Protein AF-A0A7J4YT01-F1 (afdb_monomer_lite)

Secondary structure (DSSP, 8-state):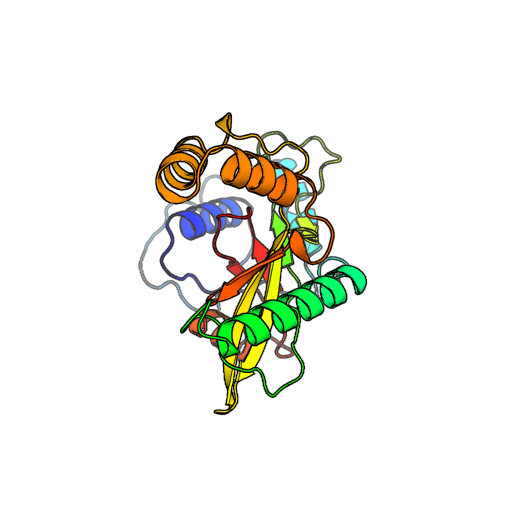
------EE---S-HHHHHHHHHHHTTT-----SS---S---TTSS-----HHHHHHHHHHTT-STT-GGGSPPPHHHHHHHHHHHHHHHHHHHTTTTTTS-PPB-SPPEEEPEEEEPTTTTS--TT--SEEE-SSEEEEEEEBTTS-EEEEEEEE---TT--GGGSHHHHHHHHHHH-HHHHHHHHHHHHH--GGGGEEEEE-SS-HHHHHHHHHHSTTS--EEEESSTTSPPEEEE-

Foldseek 3Di:
DDDDAKDFDDPDDPVVVVVVVVVVLLVRPHPPPPDPPDDPDPPPPDPDDDPVSVVVVVLVVLPDPPRPLFDDDDPLLVVLQVVLLVVVVVCCVVVNDPDWDAAFPDDKAWFREWAAEPPPVPDDPPDRRIDGDPFKTKIWGAHPVRDIWIKIKGFDQCLVPDCVVPVPVLVVCCVPPNNVRSVVVSVVSNPDDRSRRIDMGTPLDDPVRLVVQLVPAPHSGWHWYDHDPPDRTTIMHD

Radius of gyration: 21.35 Å; chains: 1; bounding box: 53×50×53 Å

Structure (mmCIF, N/CA/C/O backbone):
data_AF-A0A7J4YT01-F1
#
_entry.id   AF-A0A7J4YT01-F1
#
loop_
_atom_site.group_PDB
_atom_site.id
_atom_site.type_symbol
_atom_site.label_atom_id
_atom_site.label_alt_id
_atom_site.label_comp_id
_atom_site.label_asym_id
_atom_site.label_entity_id
_atom_site.label_seq_id
_atom_site.pdbx_PDB_ins_code
_atom_site.Cartn_x
_atom_site.Cartn_y
_atom_site.Cartn_z
_atom_site.occupancy
_atom_site.B_iso_or_equiv
_atom_site.auth_seq_id
_atom_site.auth_comp_id
_atom_site.auth_asym_id
_atom_site.auth_atom_id
_atom_site.pdbx_PDB_model_num
ATOM 1 N N . MET A 1 1 ? -28.566 8.975 22.609 1.00 27.50 1 MET A N 1
ATOM 2 C CA . MET A 1 1 ? -27.625 8.662 21.511 1.00 27.50 1 MET A CA 1
ATOM 3 C C . MET A 1 1 ? -26.215 8.845 22.046 1.00 27.50 1 MET A C 1
ATOM 5 O O . MET A 1 1 ? -25.947 9.906 22.591 1.00 27.50 1 MET A O 1
ATOM 9 N N . LYS A 1 2 ? -25.350 7.824 21.985 1.00 26.94 2 LYS A N 1
ATOM 10 C CA . LYS A 1 2 ? -23.934 7.988 22.351 1.00 26.94 2 LYS A CA 1
ATOM 11 C C . LYS A 1 2 ? -23.269 8.854 21.274 1.00 26.94 2 LYS A C 1
ATOM 13 O O . LYS A 1 2 ? -23.328 8.506 20.099 1.00 26.94 2 LYS A O 1
ATOM 18 N N . HIS A 1 3 ? -22.712 9.996 21.665 1.00 29.69 3 HIS A N 1
ATOM 19 C CA . HIS A 1 3 ? -21.924 10.846 20.776 1.00 29.69 3 HIS A CA 1
ATOM 20 C C . HIS A 1 3 ? -20.560 10.182 20.556 1.00 29.69 3 HIS A C 1
ATOM 22 O O . HIS A 1 3 ? -19.709 10.222 21.440 1.00 29.69 3 HIS A O 1
ATOM 28 N N . PHE A 1 4 ? -20.358 9.545 19.403 1.00 34.97 4 PHE A N 1
ATOM 29 C CA . PHE A 1 4 ? -19.041 9.052 19.001 1.00 34.97 4 PHE A CA 1
ATOM 30 C C . PHE A 1 4 ? -18.229 10.230 18.471 1.00 34.97 4 PHE A C 1
ATOM 32 O O . PHE A 1 4 ? -18.657 10.912 17.542 1.00 34.97 4 PHE A O 1
ATOM 39 N N . SER A 1 5 ? -17.092 10.504 19.102 1.00 44.34 5 SER A N 1
ATOM 40 C CA . SER A 1 5 ? -16.219 11.613 18.727 1.00 44.34 5 SER A CA 1
ATOM 41 C C . SER A 1 5 ? -14.935 11.054 18.143 1.00 44.34 5 SER A C 1
ATOM 43 O O . SER A 1 5 ? -14.228 10.325 18.827 1.00 44.34 5 SER A O 1
ATOM 45 N N . LEU A 1 6 ? -14.643 11.388 16.887 1.00 44.66 6 LEU A N 1
ATOM 46 C CA . LEU A 1 6 ? -13.414 10.979 16.214 1.00 44.66 6 LEU A CA 1
ATOM 47 C C . LEU A 1 6 ? -12.195 11.594 16.921 1.00 44.66 6 LEU A C 1
ATOM 49 O O . LEU A 1 6 ? -12.124 12.817 17.074 1.00 44.66 6 LEU A O 1
ATOM 53 N N . LYS A 1 7 ? -11.226 10.765 17.320 1.00 48.31 7 LYS A N 1
ATOM 54 C CA . LYS A 1 7 ? -9.987 11.202 17.984 1.00 48.31 7 LYS A CA 1
ATOM 55 C C . LYS A 1 7 ? -8.775 10.976 17.072 1.00 48.31 7 LYS A C 1
ATOM 57 O O . LYS A 1 7 ? -8.728 10.030 16.286 1.00 48.31 7 LYS A O 1
ATOM 62 N N . PHE A 1 8 ? -7.775 11.854 17.174 1.00 45.31 8 PHE A N 1
ATOM 63 C CA . PHE A 1 8 ? -6.504 11.752 16.445 1.00 45.31 8 PHE A CA 1
ATOM 64 C C . PHE A 1 8 ? -5.352 12.346 17.267 1.00 45.31 8 PHE A C 1
ATOM 66 O O . PHE A 1 8 ? -5.545 13.274 18.053 1.00 45.31 8 PHE A O 1
ATOM 73 N N . LYS A 1 9 ? -4.132 11.827 17.075 1.00 41.78 9 LYS A N 1
ATOM 74 C CA . LYS A 1 9 ? -2.910 12.349 17.707 1.00 41.78 9 LYS A CA 1
ATOM 75 C C . LYS A 1 9 ? -2.196 13.303 16.749 1.00 41.78 9 LYS A C 1
ATOM 77 O O . LYS A 1 9 ? -1.859 12.937 15.628 1.00 41.78 9 LYS A O 1
ATOM 82 N N . LEU A 1 10 ? -1.949 14.533 17.195 1.00 43.88 10 LEU A N 1
ATOM 83 C CA . LEU A 1 10 ? -1.190 15.532 16.442 1.00 43.88 10 LEU A CA 1
ATOM 84 C C . LEU A 1 10 ? 0.316 15.267 16.590 1.00 43.88 10 LEU A C 1
ATOM 86 O O . LEU A 1 10 ? 0.925 15.730 17.551 1.00 43.88 10 LEU A O 1
ATOM 90 N N . SER A 1 11 ? 0.941 14.566 15.640 1.00 39.53 11 SER A N 1
ATOM 91 C CA . SER A 1 11 ? 2.406 14.557 15.529 1.00 39.53 11 SER A CA 1
ATOM 92 C C . SER A 1 11 ? 2.879 15.474 14.386 1.00 39.53 11 SER A C 1
ATOM 94 O O . SER A 1 11 ? 2.683 15.226 13.198 1.00 39.53 11 SER A O 1
ATOM 96 N N . GLY A 1 12 ? 3.446 16.622 14.771 1.00 33.62 12 GLY A N 1
ATOM 97 C CA . GLY A 1 12 ? 4.546 17.321 14.086 1.00 33.62 12 GLY A CA 1
ATOM 98 C C . GLY A 1 12 ? 4.444 17.792 12.625 1.00 33.62 12 GLY A C 1
ATOM 99 O O . GLY A 1 12 ? 5.432 18.324 12.133 1.00 33.62 12 GLY A O 1
ATOM 100 N N . GLY A 1 13 ? 3.329 17.644 11.905 1.00 36.53 13 GLY A N 1
ATOM 101 C CA . GLY A 1 13 ? 3.231 18.039 10.490 1.00 36.53 13 GLY A CA 1
ATOM 102 C C . GLY A 1 13 ? 2.482 19.356 10.251 1.00 36.53 13 GLY A C 1
ATOM 103 O O . GLY A 1 13 ? 1.350 19.511 10.711 1.00 36.53 13 GLY A O 1
ATOM 104 N N . LEU A 1 14 ? 3.048 20.272 9.448 1.00 37.41 14 LEU A N 1
ATOM 105 C CA . LEU A 1 14 ? 2.362 21.489 8.957 1.00 37.41 14 LEU A CA 1
ATOM 106 C C . LEU A 1 14 ? 1.020 21.149 8.268 1.00 37.41 14 LEU A C 1
ATOM 108 O O . LEU A 1 14 ? 0.040 21.879 8.386 1.00 37.41 14 LEU A O 1
ATOM 112 N N . PHE A 1 15 ? 0.969 19.986 7.610 1.00 40.19 15 PHE A N 1
ATOM 113 C CA . PHE A 1 15 ? -0.210 19.439 6.940 1.00 40.19 15 PHE A CA 1
ATOM 114 C C . PHE A 1 15 ? -1.336 19.038 7.909 1.00 40.19 15 PHE A C 1
ATOM 116 O O . PHE A 1 15 ? -2.496 19.314 7.624 1.00 40.19 15 PHE A O 1
ATOM 123 N N . LEU A 1 16 ? -1.017 18.457 9.076 1.00 42.25 16 LEU A N 1
ATOM 124 C CA . LEU A 1 16 ? -2.024 18.127 10.093 1.00 42.25 16 LEU A CA 1
ATOM 125 C C . LEU A 1 16 ? -2.577 19.386 10.757 1.00 42.25 16 LEU A C 1
ATOM 127 O O . LEU A 1 16 ? -3.771 19.445 11.005 1.00 42.25 16 LEU A O 1
ATOM 131 N N . LYS A 1 17 ? -1.753 20.417 10.990 1.00 40.69 17 LYS A N 1
ATOM 132 C CA . LYS A 1 17 ? -2.257 21.718 11.457 1.00 40.69 17 LYS A CA 1
ATOM 133 C C . LYS A 1 17 ? -3.222 22.337 10.448 1.00 40.69 17 LYS A C 1
ATOM 135 O O . LYS A 1 17 ? -4.226 22.891 10.867 1.00 40.69 17 LYS A O 1
ATOM 140 N N . TYR A 1 18 ? -2.961 22.203 9.147 1.00 42.84 18 TYR A N 1
ATOM 141 C CA . TYR A 1 18 ? -3.859 22.696 8.101 1.00 42.84 18 TYR A CA 1
ATOM 142 C C . TYR A 1 18 ? -5.150 21.873 8.016 1.00 42.84 18 TYR A C 1
ATOM 144 O O . TYR A 1 18 ? -6.222 22.452 8.063 1.00 42.84 18 TYR A O 1
ATOM 152 N N . LEU A 1 19 ? -5.070 20.537 8.009 1.00 45.75 19 LEU A N 1
ATOM 153 C CA . LEU A 1 19 ? -6.246 19.658 7.974 1.00 45.75 19 LEU A CA 1
ATOM 154 C C . LEU A 1 19 ? -7.109 19.805 9.239 1.00 45.75 19 LEU A C 1
ATOM 156 O O . LEU A 1 19 ? -8.326 19.866 9.149 1.00 45.75 19 LEU A O 1
ATOM 160 N N . VAL A 1 20 ? -6.486 19.917 10.415 1.00 47.25 20 VAL A N 1
ATOM 161 C CA . VAL A 1 20 ? -7.169 20.110 11.703 1.00 47.25 20 VAL A CA 1
ATOM 162 C C . VAL A 1 20 ? -7.690 21.533 11.854 1.00 47.25 20 VAL A C 1
ATOM 164 O O . VAL A 1 20 ? -8.773 21.704 12.389 1.00 47.25 20 VAL A O 1
ATOM 167 N N . SER A 1 21 ? -6.995 22.552 11.341 1.00 43.03 21 SER A N 1
ATOM 168 C CA . SER A 1 21 ? -7.532 23.916 11.268 1.00 43.03 21 SER A CA 1
ATOM 169 C C . SER A 1 21 ? -8.692 24.008 10.269 1.00 43.03 21 SER A C 1
ATOM 171 O O . SER A 1 21 ? -9.675 24.682 10.554 1.00 43.03 21 SER A O 1
ATOM 173 N N . GLU A 1 22 ? -8.634 23.302 9.138 1.00 44.62 22 GLU A N 1
ATOM 174 C CA . GLU A 1 22 ? -9.733 23.213 8.167 1.00 44.62 22 GLU A CA 1
ATOM 175 C C . GLU A 1 22 ? -10.909 22.377 8.691 1.00 44.62 22 GLU A C 1
ATOM 177 O O . GLU A 1 22 ? -12.055 22.711 8.407 1.00 44.62 22 GLU A O 1
ATOM 182 N N . MET A 1 23 ? -10.664 21.350 9.513 1.00 42.72 23 MET A N 1
ATOM 183 C CA . MET A 1 23 ? -11.704 20.589 10.217 1.00 42.72 23 MET A CA 1
ATOM 184 C C . MET A 1 23 ? -12.264 21.326 11.448 1.00 42.72 23 MET A C 1
ATOM 186 O O . MET A 1 23 ? -13.449 21.196 11.741 1.00 42.72 23 MET A O 1
ATOM 190 N N . ALA A 1 24 ? -11.470 22.158 12.129 1.00 40.28 24 ALA A N 1
ATOM 191 C CA . ALA A 1 24 ? -11.915 23.005 13.239 1.00 40.28 24 ALA A CA 1
ATOM 192 C C . ALA A 1 24 ? -12.814 24.161 12.763 1.00 40.28 24 ALA A C 1
ATOM 194 O O . ALA A 1 24 ? -13.808 24.468 13.417 1.00 40.28 24 ALA A O 1
ATOM 195 N N . VAL A 1 25 ? -12.539 24.737 11.583 1.00 37.84 25 VAL A N 1
ATOM 196 C CA . VAL A 1 25 ? -13.418 25.719 10.906 1.00 37.84 25 VAL A CA 1
ATOM 197 C C . VAL A 1 25 ? -14.797 25.124 10.562 1.00 37.84 25 VAL A C 1
ATOM 199 O O . VAL A 1 25 ? -15.763 25.858 10.370 1.00 37.84 25 VAL A O 1
ATOM 202 N N . LEU A 1 26 ? -14.930 23.794 10.532 1.00 36.56 26 LEU A N 1
ATOM 203 C CA . LEU A 1 26 ? -16.185 23.098 10.235 1.00 36.56 26 LEU A CA 1
ATOM 204 C C . LEU A 1 26 ? -17.054 22.807 11.471 1.00 36.56 26 LEU A C 1
ATOM 206 O O . LEU A 1 26 ? -18.118 22.214 11.325 1.00 36.56 26 LEU A O 1
ATOM 210 N N . GLY A 1 27 ? -16.677 23.252 12.676 1.00 30.91 27 GLY A N 1
ATOM 211 C CA . GLY A 1 27 ? -17.501 23.046 13.876 1.00 30.91 27 GLY A CA 1
ATOM 212 C C . GLY A 1 27 ? -17.547 21.587 14.341 1.00 30.91 27 GLY A C 1
ATOM 213 O O . GLY A 1 27 ? -18.516 21.162 14.971 1.00 30.91 27 GLY A O 1
ATOM 214 N N . VAL A 1 28 ? -16.499 20.817 14.034 1.00 36.22 28 VAL A N 1
ATOM 215 C CA . VAL A 1 28 ? -16.253 19.515 14.653 1.00 36.22 28 VAL A CA 1
ATOM 216 C C . VAL A 1 28 ? -15.970 19.775 16.130 1.00 36.22 28 VAL A C 1
ATOM 218 O O . VAL A 1 28 ? -14.887 20.226 16.498 1.00 36.22 28 VAL A O 1
ATOM 221 N N . VAL A 1 29 ? -16.959 19.525 16.987 1.00 28.14 29 VAL A N 1
ATOM 222 C CA . VAL A 1 29 ? -16.725 19.381 18.424 1.00 28.14 29 VAL A CA 1
ATOM 223 C C . VAL A 1 29 ? -15.781 18.195 18.579 1.00 28.14 29 VAL A C 1
ATOM 225 O O . VAL A 1 29 ? -16.190 17.043 18.488 1.00 28.14 29 VAL A O 1
ATOM 228 N N . ILE A 1 30 ? -14.498 18.488 18.762 1.00 34.12 30 ILE A N 1
ATOM 229 C CA . ILE A 1 30 ? -13.534 17.552 19.320 1.00 34.12 30 ILE A CA 1
ATOM 230 C C . ILE A 1 30 ? -13.728 17.685 20.833 1.00 34.12 30 ILE A C 1
ATOM 232 O O . ILE A 1 30 ? -13.310 18.707 21.386 1.00 34.12 30 ILE A O 1
ATOM 236 N N . PRO A 1 31 ? -14.344 16.731 21.556 1.00 26.86 31 PRO A N 1
ATOM 237 C CA . PRO A 1 31 ? -14.115 16.658 22.982 1.00 26.86 31 PRO A CA 1
ATOM 238 C C . PRO A 1 31 ? -12.668 16.197 23.157 1.00 26.86 31 PRO A C 1
ATOM 240 O O . PRO A 1 31 ? -12.352 15.013 23.258 1.00 26.86 31 PRO A O 1
ATOM 243 N N . LEU A 1 32 ? -11.771 17.182 23.147 1.00 30.95 32 LEU A N 1
ATOM 244 C CA . LEU A 1 32 ? -10.460 17.095 23.754 1.00 30.95 32 LEU A CA 1
ATOM 245 C C . LEU A 1 32 ? -10.693 16.935 25.256 1.00 30.95 32 LEU A C 1
ATOM 247 O O . LEU A 1 32 ? -10.617 17.904 26.008 1.00 30.95 32 LEU A O 1
ATOM 251 N N . ASN A 1 33 ? -10.921 15.713 25.729 1.00 29.80 33 ASN A N 1
ATOM 252 C CA . ASN A 1 33 ? -10.488 15.400 27.088 1.00 29.80 33 ASN A CA 1
ATOM 253 C C . ASN A 1 33 ? -8.963 15.262 27.035 1.00 29.80 33 ASN A C 1
ATOM 255 O O . ASN A 1 33 ? -8.405 14.178 26.932 1.00 29.80 33 ASN A O 1
ATOM 259 N N . GLY A 1 34 ? -8.321 16.426 26.961 1.00 25.50 34 GLY A N 1
ATOM 260 C CA . GLY A 1 34 ? -6.920 16.617 26.619 1.00 25.50 34 GLY A CA 1
ATOM 261 C C . GLY A 1 34 ? -6.673 18.087 26.305 1.00 25.50 34 GLY A C 1
ATOM 262 O O . GLY A 1 34 ? -6.319 18.444 25.189 1.00 25.50 34 GLY A O 1
ATOM 263 N N . VAL A 1 35 ? -6.987 18.930 27.286 1.00 23.42 35 VAL A N 1
ATOM 264 C CA . VAL A 1 35 ? -6.674 20.356 27.412 1.00 23.42 35 VAL A CA 1
ATOM 265 C C . VAL A 1 35 ? -5.508 20.803 26.510 1.00 23.42 35 VAL A C 1
ATOM 267 O O . VAL A 1 35 ? -4.347 20.518 26.792 1.00 23.42 35 VAL A O 1
ATOM 270 N N . ALA A 1 36 ? -5.800 21.577 25.461 1.00 26.50 36 ALA A N 1
ATOM 271 C CA . ALA A 1 36 ? -4.806 22.453 24.846 1.00 26.50 36 ALA A CA 1
ATOM 272 C C . ALA A 1 36 ? -4.620 23.669 25.767 1.00 26.50 36 ALA A C 1
ATOM 274 O O . ALA A 1 36 ? -5.191 24.737 25.548 1.00 26.50 36 ALA A O 1
ATOM 275 N N . GLN A 1 37 ? -3.871 23.496 26.858 1.00 25.00 37 GLN A N 1
ATOM 276 C CA . GLN A 1 37 ? -3.418 24.624 27.666 1.00 25.00 37 GLN A CA 1
ATOM 277 C C . GLN A 1 37 ? -2.306 25.321 26.884 1.00 25.00 37 GLN A C 1
ATOM 279 O O . GLN A 1 37 ? -1.213 24.783 26.732 1.00 25.00 37 GLN A O 1
ATOM 284 N N . GLY A 1 38 ? -2.610 26.516 26.377 1.00 25.58 38 GLY A N 1
ATOM 285 C CA . GLY A 1 38 ? -1.601 27.453 25.887 1.00 25.58 38 GLY A CA 1
ATOM 286 C C . GLY A 1 38 ? -1.754 27.909 24.438 1.00 25.58 38 GLY A C 1
ATOM 287 O O . GLY A 1 38 ? -0.816 27.760 23.669 1.00 25.58 38 GLY A O 1
ATOM 288 N N . ALA A 1 39 ? -2.894 28.499 24.063 1.00 23.80 39 ALA A N 1
ATOM 289 C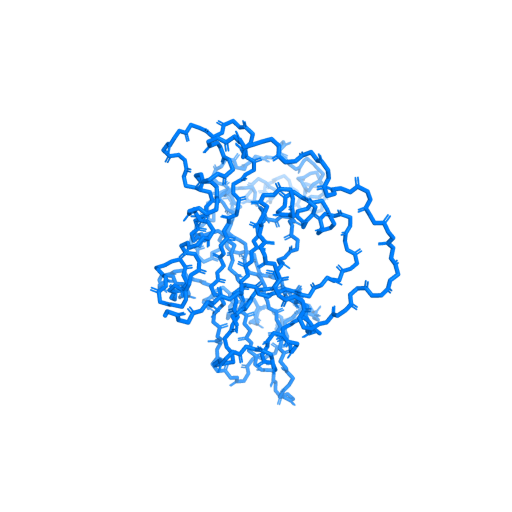 CA . ALA A 1 39 ? -2.938 29.626 23.116 1.00 23.80 39 ALA A CA 1
ATOM 290 C C . ALA A 1 39 ? -4.368 30.198 23.024 1.00 23.80 39 ALA A C 1
ATOM 292 O O . ALA A 1 39 ? -5.295 29.453 22.702 1.00 23.80 39 ALA A O 1
ATOM 293 N N . PRO A 1 40 ? -4.589 31.508 23.244 1.00 24.36 40 PRO A N 1
ATOM 294 C CA . PRO A 1 40 ? -5.883 32.129 22.993 1.00 24.36 40 PRO A CA 1
ATOM 295 C C . PRO A 1 40 ? -6.071 32.295 21.477 1.00 24.36 40 PRO A C 1
ATOM 297 O O . PRO A 1 40 ? -5.584 33.253 20.878 1.00 24.36 40 PRO A O 1
ATOM 300 N N . CYS A 1 41 ? -6.749 31.350 20.825 1.00 30.91 41 CYS A N 1
ATOM 301 C CA . CYS A 1 41 ? -7.070 31.474 19.405 1.00 30.91 41 CYS A CA 1
ATOM 302 C C . CYS A 1 41 ? -8.370 32.276 19.232 1.00 30.91 41 CYS A C 1
ATOM 304 O O . CYS A 1 41 ? -9.458 31.789 19.528 1.00 30.91 41 CYS A O 1
ATOM 306 N N . LYS A 1 42 ? -8.246 33.510 18.724 1.00 26.31 42 LYS A N 1
ATOM 307 C CA . LYS A 1 42 ? -9.325 34.430 18.305 1.00 26.31 42 LYS A CA 1
ATOM 308 C C . LYS A 1 42 ? -10.152 33.916 17.101 1.00 26.31 42 LYS A C 1
ATOM 310 O O . LYS A 1 42 ? -10.514 34.692 16.228 1.00 26.31 42 LYS A O 1
ATOM 315 N N . LEU A 1 43 ? -10.431 32.615 17.014 1.00 31.08 43 LEU A N 1
ATOM 316 C CA . LEU A 1 43 ? -11.177 31.992 15.908 1.00 31.08 43 LEU A CA 1
ATOM 317 C C . LEU A 1 43 ? -12.655 31.725 16.236 1.00 31.08 43 LEU A C 1
ATOM 319 O O . LEU A 1 43 ? -13.390 31.235 15.387 1.00 31.08 43 LEU A O 1
ATOM 323 N N . ALA A 1 44 ? -13.106 32.061 17.447 1.00 27.47 44 ALA A N 1
ATOM 324 C CA . ALA A 1 44 ? -14.465 31.772 17.904 1.00 27.47 44 ALA A CA 1
ATOM 325 C C . ALA A 1 44 ? -15.539 32.768 17.421 1.00 27.47 44 ALA A C 1
ATOM 327 O O . ALA A 1 44 ? -16.709 32.569 17.734 1.00 27.47 44 ALA A O 1
ATOM 328 N N . THR A 1 45 ? -15.185 33.830 16.686 1.00 27.89 45 THR A N 1
ATOM 329 C CA . THR A 1 45 ? -16.117 34.959 16.487 1.00 27.89 45 THR A CA 1
ATOM 330 C C . THR A 1 45 ? -16.727 35.087 15.090 1.00 27.89 45 THR A C 1
ATOM 332 O O . THR A 1 45 ? -17.623 35.902 14.918 1.00 27.89 45 THR A O 1
ATOM 335 N N . GLU A 1 46 ? -16.356 34.275 14.099 1.00 28.56 46 GLU A N 1
ATOM 336 C CA . GLU A 1 46 ? -16.971 34.370 12.761 1.00 28.56 46 GLU A CA 1
ATOM 337 C C . GLU A 1 46 ? -17.267 32.994 12.159 1.00 28.56 46 GLU A C 1
ATOM 339 O O . GLU A 1 46 ? -16.711 32.590 11.142 1.00 28.56 46 GLU A O 1
ATOM 344 N N . VAL A 1 47 ? -18.192 32.256 12.776 1.00 33.88 47 VAL A N 1
ATOM 345 C CA . VAL A 1 47 ? -18.877 31.146 12.097 1.00 33.88 47 VAL A CA 1
ATOM 346 C C . VAL A 1 47 ? -20.272 31.627 11.712 1.00 33.88 47 VAL A C 1
ATOM 348 O O . VAL A 1 47 ? -21.276 31.302 12.342 1.00 33.88 47 VAL A O 1
ATOM 351 N N . GLY A 1 48 ? -20.327 32.459 10.669 1.00 27.00 48 GLY A N 1
ATOM 352 C CA . GLY A 1 48 ? -21.569 32.746 9.960 1.00 27.00 48 GLY A CA 1
ATOM 353 C C . GLY A 1 48 ? -22.108 31.449 9.354 1.00 27.00 48 GLY A C 1
ATOM 354 O O . GLY A 1 48 ? -21.431 30.793 8.560 1.00 27.00 48 GLY A O 1
ATOM 355 N N . ALA A 1 49 ? -23.310 31.058 9.772 1.00 36.75 49 ALA A N 1
ATOM 356 C CA . ALA A 1 49 ? -23.998 29.842 9.363 1.00 36.75 49 ALA A CA 1
ATOM 357 C C . ALA A 1 49 ? -24.096 29.730 7.829 1.00 36.75 49 ALA A C 1
ATOM 359 O O . ALA A 1 49 ? -24.915 30.384 7.189 1.00 36.75 49 ALA A O 1
ATOM 360 N N . SER A 1 50 ? -23.262 28.877 7.233 1.00 34.28 50 SER A N 1
ATOM 361 C CA . SER A 1 50 ? -23.336 28.515 5.817 1.00 34.28 50 SER A CA 1
ATOM 362 C C . SER A 1 50 ? -23.800 27.069 5.687 1.00 34.28 50 SER A C 1
ATOM 364 O O . SER A 1 50 ? -23.214 26.164 6.277 1.00 34.28 50 SER A O 1
ATOM 366 N N . THR A 1 51 ? -24.802 26.826 4.842 1.00 32.19 51 THR A N 1
ATOM 367 C CA . THR A 1 51 ? -25.354 25.510 4.467 1.00 32.19 51 THR A CA 1
ATOM 368 C C . THR A 1 51 ? -24.277 24.502 4.028 1.00 32.19 51 THR A C 1
ATOM 370 O O . THR A 1 51 ? -24.459 23.288 4.143 1.00 32.19 51 THR A O 1
ATOM 373 N N . LYS A 1 52 ? -23.115 24.994 3.569 1.00 38.12 52 LYS A N 1
ATOM 374 C CA . LYS A 1 52 ? -21.929 24.186 3.249 1.00 38.12 52 LYS A CA 1
ATOM 375 C C . LYS A 1 52 ? -21.287 23.547 4.488 1.00 38.12 52 LYS A C 1
ATOM 377 O O . LYS A 1 52 ? -20.794 22.430 4.378 1.00 38.12 52 LYS A O 1
ATOM 382 N N . VAL A 1 53 ? -21.293 24.206 5.649 1.00 39.88 53 VAL A N 1
ATOM 383 C CA . VAL A 1 53 ? -20.742 23.671 6.912 1.00 39.88 53 VAL A CA 1
ATOM 384 C C . VAL A 1 53 ? -21.623 22.531 7.434 1.00 39.88 53 VAL A C 1
ATOM 386 O O . VAL A 1 53 ? -21.118 21.463 7.773 1.00 39.88 53 VAL A O 1
ATOM 389 N N . THR A 1 54 ? -22.948 22.691 7.383 1.00 36.56 54 THR A N 1
ATOM 390 C CA . THR A 1 54 ? -23.909 21.664 7.819 1.00 36.56 54 THR A CA 1
ATOM 391 C C . THR A 1 54 ? -23.825 20.385 6.976 1.00 36.56 54 THR A C 1
ATOM 393 O O . THR A 1 54 ? -23.764 19.288 7.530 1.00 36.56 54 THR A O 1
ATOM 396 N N . LYS A 1 55 ? -23.740 20.500 5.639 1.00 44.78 55 LYS A N 1
ATOM 397 C CA . LYS A 1 55 ? -23.546 19.345 4.735 1.00 44.78 55 LYS A CA 1
ATOM 398 C C . LYS A 1 55 ? -22.200 18.632 4.968 1.00 44.78 55 LYS A C 1
ATOM 400 O O . LYS A 1 55 ? -22.131 17.409 4.882 1.00 44.78 55 LYS A O 1
ATOM 405 N N . LYS A 1 56 ? -21.137 19.371 5.305 1.00 47.50 56 LYS A N 1
ATOM 406 C CA . LYS A 1 56 ? -19.803 18.809 5.590 1.00 47.50 56 LYS A CA 1
ATOM 407 C C . LYS A 1 56 ? -19.757 18.034 6.911 1.00 47.50 56 LYS A C 1
ATOM 409 O O . LYS A 1 56 ? -19.193 16.942 6.944 1.00 47.50 56 LYS A O 1
ATOM 414 N N . ASN A 1 57 ? -20.430 18.524 7.952 1.00 44.84 57 ASN A N 1
ATOM 415 C CA . ASN A 1 57 ? -20.590 17.784 9.208 1.00 44.84 57 ASN A CA 1
ATOM 416 C C . ASN A 1 57 ? -21.387 16.485 9.022 1.00 44.84 57 ASN A C 1
ATOM 418 O O . ASN A 1 57 ? -21.047 15.469 9.621 1.00 44.84 57 ASN A O 1
ATOM 422 N N . LEU A 1 58 ? -22.382 16.469 8.127 1.00 45.28 58 LEU A N 1
ATOM 423 C CA . LEU A 1 58 ? -23.126 15.252 7.777 1.00 45.28 58 LEU A CA 1
ATOM 424 C C . LEU A 1 58 ? -22.245 14.167 7.135 1.00 45.28 58 LEU A C 1
ATOM 426 O O . LEU A 1 58 ? -22.466 12.992 7.412 1.00 45.28 58 LEU A O 1
ATOM 430 N N . LEU A 1 59 ? -21.253 14.530 6.311 1.00 50.75 59 LEU A N 1
ATOM 431 C CA . LEU A 1 59 ? -20.326 13.570 5.691 1.00 50.75 59 LEU A CA 1
ATOM 432 C C . LEU A 1 59 ? -19.316 12.997 6.695 1.00 50.75 59 LEU A C 1
ATOM 434 O O . LEU A 1 59 ? -19.030 11.806 6.649 1.00 50.75 59 LEU A O 1
ATOM 438 N N . ILE A 1 60 ? -18.815 13.812 7.628 1.00 51.59 60 ILE A N 1
ATOM 439 C CA . ILE A 1 60 ? -17.898 13.358 8.689 1.00 51.59 60 ILE A CA 1
ATOM 440 C C . ILE A 1 60 ? -18.636 12.485 9.711 1.00 51.59 60 ILE A C 1
ATOM 442 O O . ILE A 1 60 ? -18.112 11.450 10.112 1.00 51.59 60 ILE A O 1
ATOM 446 N N . ASN A 1 61 ? -19.892 12.811 10.036 1.00 51.59 61 ASN A N 1
ATOM 447 C CA . ASN A 1 61 ? -20.759 11.974 10.874 1.00 51.59 61 ASN A CA 1
ATOM 448 C C . ASN A 1 61 ? -21.048 10.586 10.264 1.00 51.59 61 ASN A C 1
ATOM 450 O O . ASN A 1 61 ? -21.614 9.732 10.942 1.00 51.59 61 ASN A O 1
ATOM 454 N N . ARG A 1 62 ? -20.668 10.329 9.000 1.00 53.50 62 ARG A N 1
ATOM 455 C CA . ARG A 1 62 ? -20.715 8.982 8.405 1.00 53.50 62 ARG A CA 1
ATOM 456 C C . ARG A 1 62 ? -19.518 8.112 8.784 1.00 53.50 62 ARG A C 1
ATOM 458 O O . ARG A 1 62 ? -19.614 6.898 8.634 1.00 53.50 62 ARG A O 1
ATOM 465 N N . LEU A 1 63 ? -18.417 8.676 9.280 1.00 61.78 63 LEU A N 1
ATOM 466 C CA . LEU A 1 63 ? -17.313 7.903 9.852 1.00 61.78 63 LEU A CA 1
ATOM 467 C C . LEU A 1 63 ? -17.680 7.540 11.292 1.00 61.78 63 LEU A C 1
ATOM 469 O O . LEU A 1 63 ? -17.327 8.236 12.234 1.00 61.78 63 LEU A O 1
ATOM 473 N N . THR A 1 64 ? -18.446 6.465 11.438 1.00 61.19 64 THR A N 1
ATOM 474 C CA . THR A 1 64 ? -18.855 5.875 12.719 1.00 61.19 64 THR A CA 1
ATOM 475 C C . THR A 1 64 ? -18.531 4.385 12.723 1.00 61.19 64 THR A C 1
ATOM 477 O O . THR A 1 64 ? -18.303 3.790 11.665 1.00 61.19 64 THR A O 1
ATOM 480 N N . LEU A 1 65 ? -18.508 3.772 13.908 1.00 53.62 65 LEU A N 1
ATOM 481 C CA . LEU A 1 65 ? -18.331 2.328 14.051 1.00 53.62 65 LEU A CA 1
ATOM 482 C C . LEU A 1 65 ? -19.386 1.579 13.207 1.00 53.62 65 LEU A C 1
ATOM 484 O O . LEU A 1 65 ? -20.578 1.868 13.304 1.00 53.62 65 LEU A O 1
ATOM 488 N N . GLY A 1 66 ? -18.952 0.643 12.356 1.00 58.25 66 GLY A N 1
ATOM 489 C CA . GLY A 1 66 ? -19.830 -0.073 11.416 1.00 58.25 66 GLY A CA 1
ATOM 490 C C . GLY A 1 66 ? -20.038 0.616 10.058 1.00 58.25 66 GLY A C 1
ATOM 491 O O . GLY A 1 66 ? -20.797 0.119 9.224 1.00 58.25 66 GLY A O 1
ATOM 492 N N . CYS A 1 67 ? -19.359 1.737 9.795 1.00 68.50 67 CYS A N 1
ATOM 493 C CA . CYS A 1 67 ? -19.341 2.351 8.471 1.00 68.50 67 CYS A CA 1
ATOM 494 C C . CYS A 1 67 ? -18.691 1.424 7.434 1.00 68.50 67 CYS A C 1
ATOM 496 O O . CYS A 1 67 ? -17.619 0.869 7.668 1.00 68.50 67 CYS A O 1
ATOM 498 N N . LYS A 1 68 ? -19.290 1.326 6.239 1.00 70.94 68 LYS A N 1
ATOM 499 C CA . LYS A 1 68 ? -18.734 0.552 5.114 1.00 70.94 68 LYS A CA 1
ATOM 500 C C . LYS A 1 68 ? -17.327 0.998 4.706 1.00 70.94 68 LYS A C 1
ATOM 502 O O . LYS A 1 68 ? -16.590 0.197 4.164 1.00 70.94 68 LYS A O 1
ATOM 507 N N . LEU A 1 69 ? -16.941 2.249 4.966 1.00 71.44 69 LEU A N 1
ATOM 508 C CA . LEU A 1 69 ? -15.588 2.748 4.680 1.00 71.44 69 LEU A CA 1
ATOM 509 C C . LEU A 1 69 ? -14.514 2.166 5.611 1.00 71.44 69 LEU A C 1
ATOM 511 O O . LEU A 1 69 ? -13.326 2.294 5.332 1.00 71.44 69 LEU A O 1
ATOM 515 N N . LEU A 1 70 ? -14.939 1.560 6.719 1.00 74.62 70 LEU A N 1
ATOM 516 C CA . LEU A 1 70 ? -14.086 0.904 7.703 1.00 74.62 70 LEU A CA 1
ATOM 517 C C . LEU A 1 70 ? -14.147 -0.621 7.583 1.00 74.62 70 LEU A C 1
ATOM 519 O O . LEU A 1 70 ? -13.667 -1.317 8.473 1.00 74.62 70 LEU A O 1
ATOM 523 N N . SER A 1 71 ? -14.764 -1.143 6.518 1.00 79.12 71 SER A N 1
ATOM 524 C CA . SER A 1 71 ? -14.746 -2.576 6.257 1.00 79.12 71 SER A CA 1
ATOM 525 C C . SER A 1 71 ? -13.335 -3.056 5.941 1.00 79.12 71 SER A C 1
ATOM 527 O O . SER A 1 71 ? -12.449 -2.272 5.586 1.00 79.12 71 SER A O 1
ATOM 529 N N . ASP A 1 72 ? -13.154 -4.370 6.010 1.00 84.12 72 ASP A N 1
ATOM 530 C CA . ASP A 1 72 ? -11.907 -5.004 5.616 1.00 84.12 72 ASP A CA 1
ATOM 531 C C . ASP A 1 72 ? -11.507 -4.621 4.186 1.00 84.12 72 ASP A C 1
ATOM 533 O O . ASP A 1 72 ? -12.343 -4.454 3.291 1.00 84.12 72 ASP A O 1
ATOM 537 N N . VAL A 1 73 ? -10.196 -4.507 3.977 1.00 88.44 73 VAL A N 1
ATOM 538 C CA . VAL A 1 73 ? -9.607 -4.312 2.649 1.00 88.44 73 VAL A CA 1
ATOM 539 C C . VAL A 1 73 ? -10.056 -5.452 1.732 1.00 88.44 73 VAL A C 1
ATOM 541 O O . VAL A 1 73 ? -10.127 -6.600 2.167 1.00 88.44 73 VAL A O 1
ATOM 544 N N . ASP A 1 74 ? -10.341 -5.157 0.462 1.00 91.31 74 ASP A N 1
ATOM 545 C CA . ASP A 1 74 ? -10.783 -6.165 -0.508 1.00 91.31 74 ASP A CA 1
ATOM 546 C C . ASP A 1 74 ? -9.862 -7.400 -0.518 1.00 91.31 74 ASP A C 1
ATOM 548 O O . ASP A 1 74 ? -8.634 -7.276 -0.550 1.00 91.31 74 ASP A O 1
ATOM 552 N N . ARG A 1 75 ? -10.449 -8.603 -0.501 1.00 92.12 75 ARG A N 1
ATOM 553 C CA . ARG A 1 75 ? -9.690 -9.857 -0.378 1.00 92.12 75 ARG A CA 1
ATOM 554 C C . ARG A 1 75 ? -8.694 -10.053 -1.524 1.00 92.12 75 ARG A C 1
ATOM 556 O O . ARG A 1 75 ? -7.580 -10.500 -1.275 1.00 92.12 75 ARG A O 1
ATOM 563 N N . ASN A 1 76 ? -9.039 -9.664 -2.752 1.00 93.06 76 ASN A N 1
ATOM 564 C CA . ASN A 1 76 ? -8.118 -9.792 -3.883 1.00 93.06 76 ASN A CA 1
ATOM 565 C C . ASN A 1 76 ? -6.922 -8.839 -3.734 1.00 93.06 76 ASN A C 1
ATOM 567 O O . ASN A 1 76 ? -5.790 -9.183 -4.088 1.00 93.06 76 ASN A O 1
ATOM 571 N N . ILE A 1 77 ? -7.152 -7.646 -3.179 1.00 93.88 77 ILE A N 1
ATOM 572 C CA . ILE A 1 77 ? -6.078 -6.709 -2.834 1.00 93.88 77 ILE A CA 1
ATOM 573 C C . ILE A 1 77 ? -5.174 -7.319 -1.756 1.00 93.88 77 ILE A C 1
ATOM 575 O O . ILE A 1 77 ? -3.956 -7.342 -1.934 1.00 93.88 77 ILE A O 1
ATOM 579 N N . GLN A 1 78 ? -5.751 -7.880 -0.688 1.00 94.25 78 GLN A N 1
ATOM 580 C CA . GLN A 1 78 ? -4.978 -8.561 0.356 1.00 94.25 78 GLN A CA 1
ATOM 581 C C . GLN A 1 78 ? -4.109 -9.684 -0.230 1.00 94.25 78 GLN A C 1
ATOM 583 O O . GLN A 1 78 ? -2.898 -9.701 -0.015 1.00 94.25 78 GLN A O 1
ATOM 588 N N . ASP A 1 79 ? -4.693 -10.571 -1.040 1.00 93.81 79 ASP A N 1
ATOM 589 C CA . ASP A 1 79 ? -3.996 -11.717 -1.629 1.00 93.81 79 ASP A CA 1
ATOM 590 C C . ASP A 1 79 ? -2.839 -11.295 -2.544 1.00 93.81 79 ASP A C 1
ATOM 592 O O . ASP A 1 79 ? -1.760 -11.895 -2.521 1.00 93.81 79 ASP A O 1
ATOM 596 N N . THR A 1 80 ? -3.031 -10.251 -3.356 1.00 95.19 80 THR A N 1
ATOM 597 C CA . THR A 1 80 ? -1.971 -9.756 -4.250 1.00 95.19 80 THR A CA 1
ATOM 598 C C . THR A 1 80 ? -0.830 -9.089 -3.485 1.00 95.19 80 THR A C 1
ATOM 600 O O . THR A 1 80 ? 0.328 -9.305 -3.853 1.00 95.19 8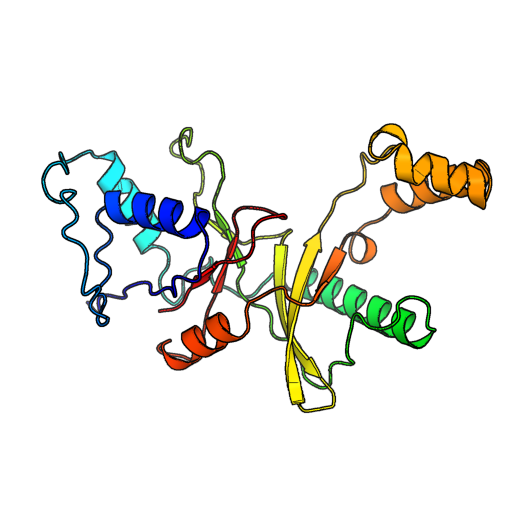0 THR A O 1
ATOM 603 N N . ILE A 1 81 ? -1.127 -8.366 -2.398 1.00 94.12 81 ILE A N 1
ATOM 604 C CA . ILE A 1 81 ? -0.120 -7.788 -1.497 1.00 94.12 81 ILE A CA 1
ATOM 605 C C . ILE A 1 81 ? 0.648 -8.888 -0.763 1.00 94.12 81 ILE A C 1
ATOM 607 O O . ILE A 1 81 ? 1.874 -8.830 -0.706 1.00 94.12 81 ILE A O 1
ATOM 611 N N . LEU A 1 82 ? -0.032 -9.911 -0.239 1.00 92.75 82 LEU A N 1
ATOM 612 C CA . LEU A 1 82 ? 0.620 -11.022 0.462 1.00 92.75 82 LEU A CA 1
ATOM 613 C C . LEU A 1 82 ? 1.546 -11.815 -0.466 1.00 92.75 82 LEU A C 1
ATOM 615 O O . LEU A 1 82 ? 2.670 -12.137 -0.081 1.00 92.75 82 LEU A O 1
ATOM 619 N N . LYS A 1 83 ? 1.122 -12.070 -1.711 1.00 93.12 83 LYS A N 1
ATOM 620 C CA . LYS A 1 83 ? 1.992 -12.670 -2.736 1.00 93.12 83 LYS A CA 1
ATOM 621 C C . LYS A 1 83 ? 3.212 -11.796 -3.009 1.00 93.12 83 LYS A C 1
ATOM 623 O O . LYS A 1 83 ? 4.322 -12.317 -3.066 1.00 93.12 83 LYS A O 1
ATOM 628 N N . ARG A 1 84 ? 3.023 -10.475 -3.124 1.00 91.81 84 ARG A N 1
ATOM 629 C CA . ARG A 1 84 ? 4.135 -9.549 -3.368 1.00 91.81 84 ARG A CA 1
ATOM 630 C C . ARG A 1 84 ? 5.123 -9.556 -2.207 1.00 91.81 84 ARG A C 1
ATOM 632 O O . ARG A 1 84 ? 6.324 -9.655 -2.429 1.00 91.81 84 ARG A O 1
ATOM 639 N N . LEU A 1 85 ? 4.608 -9.505 -0.983 1.00 89.75 85 LEU A N 1
ATOM 640 C CA . LEU A 1 85 ? 5.397 -9.552 0.240 1.00 89.75 85 LEU A CA 1
ATOM 641 C C . LEU A 1 85 ? 6.222 -10.840 0.327 1.00 89.75 85 LEU A C 1
ATOM 643 O O . LEU A 1 85 ? 7.406 -10.780 0.639 1.00 89.75 85 LEU A O 1
ATOM 647 N N . ALA A 1 86 ? 5.632 -11.991 -0.003 1.00 88.31 86 ALA A N 1
ATOM 648 C CA . ALA A 1 86 ? 6.350 -13.263 -0.038 1.00 88.31 86 ALA A CA 1
ATOM 649 C C . ALA A 1 86 ? 7.502 -13.250 -1.059 1.00 88.31 86 ALA A C 1
ATOM 651 O O . ALA A 1 86 ? 8.605 -13.700 -0.742 1.00 88.31 86 ALA A O 1
ATOM 652 N N . SER A 1 87 ? 7.277 -12.695 -2.255 1.00 86.75 87 SER A N 1
ATOM 653 C CA . SER A 1 87 ? 8.327 -12.521 -3.267 1.00 86.75 87 SER A CA 1
ATOM 654 C C . SER A 1 87 ? 9.433 -11.567 -2.808 1.00 86.75 87 SER A C 1
ATOM 656 O O . SER A 1 87 ? 10.609 -11.875 -2.991 1.00 86.75 87 SER A O 1
ATOM 658 N N . ASP A 1 88 ? 9.085 -10.441 -2.181 1.00 84.81 88 ASP A N 1
ATOM 659 C CA . ASP A 1 88 ? 10.063 -9.475 -1.670 1.00 84.81 88 ASP A CA 1
ATOM 660 C C . ASP A 1 88 ? 10.916 -10.074 -0.534 1.00 84.81 88 ASP A C 1
ATOM 662 O O . ASP A 1 88 ? 12.141 -9.946 -0.567 1.00 84.81 88 ASP A O 1
ATOM 666 N N . ILE A 1 89 ? 10.310 -10.830 0.393 1.00 80.88 89 ILE A N 1
ATOM 667 C CA . ILE A 1 89 ? 11.029 -11.576 1.445 1.00 80.88 89 ILE A CA 1
ATOM 668 C C . ILE A 1 89 ? 11.948 -12.648 0.837 1.00 80.88 89 ILE A C 1
ATOM 670 O O . ILE A 1 89 ? 13.074 -12.841 1.296 1.00 80.88 89 ILE A O 1
ATOM 674 N N . ALA A 1 90 ? 11.501 -13.362 -0.201 1.00 81.50 90 ALA A N 1
ATOM 675 C CA . ALA A 1 90 ? 12.329 -14.361 -0.874 1.00 81.50 90 ALA A CA 1
ATOM 676 C C . ALA A 1 90 ? 13.549 -13.726 -1.565 1.00 81.50 90 ALA A C 1
ATOM 678 O O . ALA A 1 90 ? 14.650 -14.265 -1.471 1.00 81.50 90 ALA A O 1
ATOM 679 N N . LEU A 1 91 ? 13.381 -12.565 -2.206 1.00 76.31 91 LEU A N 1
ATOM 680 C CA . LEU A 1 91 ? 14.486 -11.815 -2.813 1.00 76.31 91 LEU A CA 1
ATOM 681 C C . LEU A 1 91 ? 15.481 -11.302 -1.767 1.00 76.31 91 LEU A C 1
ATOM 683 O O . LEU A 1 91 ? 16.689 -11.346 -2.002 1.00 76.31 91 LEU A O 1
ATOM 687 N N . GLU A 1 92 ? 15.012 -10.870 -0.599 1.00 73.25 92 GLU A N 1
ATOM 688 C CA . GLU A 1 92 ? 15.884 -10.478 0.513 1.00 73.25 92 GLU A CA 1
ATOM 689 C C . GLU A 1 92 ? 16.778 -11.631 0.985 1.00 73.25 92 GLU A C 1
ATOM 691 O O . GLU A 1 92 ? 17.980 -11.441 1.170 1.00 73.25 92 GLU A O 1
ATOM 696 N N . ARG A 1 93 ? 16.243 -12.859 1.044 1.00 65.56 93 ARG A N 1
ATOM 697 C CA . ARG A 1 93 ? 17.024 -14.066 1.380 1.00 65.56 93 ARG A CA 1
ATOM 698 C C . ARG A 1 93 ? 18.155 -14.362 0.397 1.00 65.56 93 ARG A C 1
ATOM 700 O O . ARG A 1 93 ? 19.144 -14.972 0.784 1.00 65.56 93 ARG A O 1
ATOM 707 N N . THR A 1 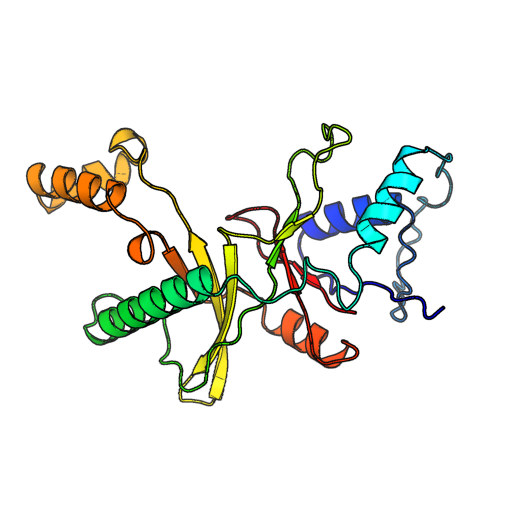94 ? 18.029 -13.930 -0.857 1.00 65.88 94 THR A N 1
ATOM 708 C CA . THR A 1 94 ? 19.102 -14.081 -1.857 1.00 65.88 94 THR A CA 1
ATOM 709 C C . THR A 1 94 ? 20.207 -13.028 -1.723 1.00 65.88 94 THR A C 1
ATOM 711 O O . THR A 1 94 ? 21.191 -13.081 -2.452 1.00 65.88 94 THR A O 1
ATOM 714 N N . GLY A 1 95 ? 20.058 -12.053 -0.816 1.00 60.03 95 GLY A N 1
ATOM 715 C CA . GLY A 1 95 ? 20.976 -10.922 -0.671 1.00 60.03 95 GLY A CA 1
ATOM 716 C C . GLY A 1 95 ? 20.776 -9.814 -1.711 1.00 60.03 95 GLY A C 1
ATOM 717 O O . GLY A 1 95 ? 21.488 -8.816 -1.678 1.00 60.03 95 GLY A O 1
ATOM 718 N N . TYR A 1 96 ? 19.797 -9.948 -2.612 1.00 53.75 96 TYR A N 1
ATOM 719 C CA . TYR A 1 96 ? 19.517 -8.964 -3.664 1.00 53.75 96 TYR A CA 1
ATOM 720 C C . TYR A 1 96 ? 18.841 -7.685 -3.130 1.00 53.75 96 TYR A C 1
ATOM 722 O O . TYR A 1 96 ? 19.003 -6.604 -3.690 1.00 53.75 96 TYR A O 1
ATOM 730 N N . LYS A 1 97 ? 18.096 -7.798 -2.023 1.00 55.78 97 LYS A N 1
ATOM 731 C CA . LYS A 1 97 ? 17.500 -6.683 -1.269 1.00 55.78 97 LYS A CA 1
ATOM 732 C C . LYS A 1 97 ? 17.861 -6.832 0.211 1.00 55.78 97 LYS A C 1
ATOM 734 O O . LYS A 1 97 ? 17.062 -7.352 0.972 1.00 55.78 97 LYS A O 1
ATOM 739 N N . GLN A 1 98 ? 19.073 -6.467 0.623 1.00 54.91 98 GLN A N 1
ATOM 740 C CA . GLN A 1 98 ? 19.467 -6.593 2.034 1.00 54.91 98 GLN A CA 1
ATOM 741 C C . GLN A 1 98 ? 18.861 -5.473 2.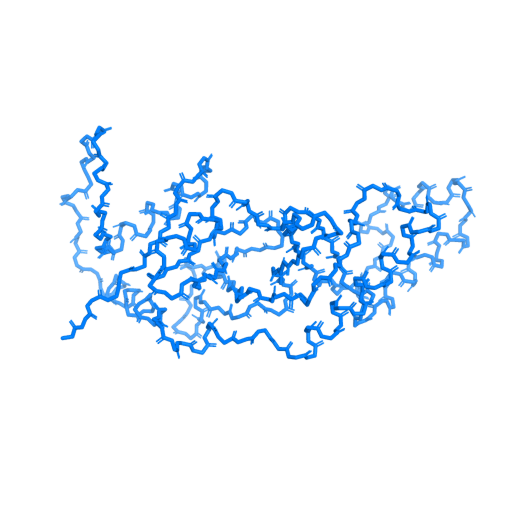896 1.00 54.91 98 GLN A C 1
ATOM 743 O O . GLN A 1 98 ? 19.070 -4.295 2.612 1.00 54.91 98 GLN A O 1
ATOM 748 N N . GLY A 1 99 ? 18.175 -5.846 3.983 1.00 57.34 99 GLY A N 1
ATOM 749 C CA . GLY A 1 99 ? 17.901 -4.974 5.128 1.00 57.34 99 GLY A CA 1
ATOM 750 C C . GLY A 1 99 ? 16.582 -4.199 5.093 1.00 57.34 99 GLY A C 1
ATOM 751 O O . GLY A 1 99 ? 16.476 -3.191 5.790 1.00 57.34 99 GLY A O 1
ATOM 752 N N . LEU A 1 100 ? 15.590 -4.623 4.301 1.00 60.03 100 LEU A N 1
ATOM 753 C CA . LEU A 1 100 ? 14.335 -3.875 4.109 1.00 60.03 100 LEU A CA 1
ATOM 754 C C . LEU A 1 100 ? 13.087 -4.574 4.675 1.00 60.03 100 LEU A C 1
ATOM 756 O O . LEU A 1 100 ? 12.169 -3.878 5.115 1.00 60.03 100 LEU A O 1
ATOM 760 N N . PHE A 1 101 ? 13.045 -5.908 4.721 1.00 67.81 101 PHE A N 1
ATOM 761 C CA . PHE A 1 101 ? 11.891 -6.697 5.157 1.00 67.81 101 PHE A CA 1
ATOM 762 C C . PHE A 1 101 ? 12.289 -7.785 6.162 1.00 67.81 101 PHE A C 1
ATOM 764 O O . PHE A 1 101 ? 12.762 -8.860 5.787 1.00 67.81 101 PHE A O 1
ATOM 771 N N . PRO A 1 102 ? 12.033 -7.573 7.464 1.00 66.25 102 PRO A N 1
ATOM 772 C CA . PRO A 1 102 ? 12.179 -8.649 8.431 1.00 66.25 102 PRO A CA 1
ATOM 773 C C . PRO A 1 102 ? 11.149 -9.756 8.159 1.00 66.25 102 PRO A C 1
ATOM 775 O O . PRO A 1 102 ? 10.006 -9.483 7.785 1.00 66.25 102 PRO A O 1
ATOM 778 N N . TYR A 1 103 ? 11.543 -11.013 8.382 1.00 68.69 103 TYR A N 1
ATOM 779 C CA . TYR A 1 103 ? 10.642 -12.159 8.264 1.00 68.69 103 TYR A CA 1
ATOM 780 C C . TYR A 1 103 ? 9.440 -11.990 9.195 1.00 68.69 103 TYR A C 1
ATOM 782 O O . TYR A 1 103 ? 9.622 -11.787 10.396 1.00 68.69 103 TYR A O 1
ATOM 790 N N . LEU A 1 104 ? 8.225 -12.092 8.650 1.00 76.19 104 LEU A N 1
ATOM 791 C CA . LEU A 1 104 ? 6.997 -12.041 9.437 1.00 76.19 104 LEU A CA 1
ATOM 792 C C . LEU A 1 104 ? 6.621 -13.435 9.937 1.00 76.19 104 LEU A C 1
ATOM 794 O O . LEU A 1 104 ? 6.473 -14.373 9.158 1.00 76.19 104 LEU A O 1
ATOM 798 N N . LYS A 1 105 ? 6.440 -13.553 11.252 1.00 68.44 105 LYS A N 1
ATOM 799 C CA . LYS A 1 105 ? 6.058 -14.782 11.952 1.00 68.44 105 LYS A CA 1
ATOM 800 C C . LYS A 1 105 ? 4.544 -14.909 12.128 1.00 68.44 105 LYS A C 1
ATOM 802 O O . LYS A 1 105 ? 4.028 -16.022 12.183 1.00 68.44 105 LYS A O 1
ATOM 807 N N . SER A 1 106 ? 3.836 -13.786 12.259 1.00 66.44 106 SER A N 1
ATOM 808 C CA . SER A 1 106 ? 2.391 -13.765 12.507 1.00 66.44 106 SER A CA 1
ATOM 809 C C . SER A 1 106 ? 1.582 -13.568 11.228 1.00 66.44 106 SER A C 1
ATOM 811 O O . SER A 1 106 ? 2.067 -13.017 10.240 1.00 66.44 106 SER A O 1
ATOM 813 N N . THR A 1 107 ? 0.294 -13.908 11.297 1.00 81.75 107 THR A N 1
ATOM 814 C CA . THR A 1 107 ? -0.699 -13.454 10.320 1.00 81.75 107 THR A CA 1
ATOM 815 C C . THR A 1 107 ? -0.653 -11.928 10.203 1.00 81.75 107 THR A C 1
ATOM 817 O O . THR A 1 107 ? -0.619 -11.218 11.214 1.00 81.75 107 THR A O 1
ATOM 820 N N . VAL A 1 108 ? -0.624 -11.434 8.967 1.00 90.19 108 VAL A N 1
ATOM 821 C CA . VAL A 1 108 ? -0.688 -10.004 8.650 1.00 90.19 108 VAL A CA 1
ATOM 822 C C . VAL A 1 108 ? -2.094 -9.479 8.930 1.00 90.19 108 VAL A C 1
ATOM 824 O O . VAL A 1 108 ? -3.082 -10.133 8.599 1.00 90.19 108 VAL A O 1
ATOM 827 N N . LYS A 1 109 ? -2.185 -8.284 9.516 1.00 92.00 109 LYS A N 1
ATOM 828 C CA . LYS A 1 109 ? -3.438 -7.554 9.720 1.00 92.00 109 LYS A CA 1
ATOM 829 C C . LYS A 1 109 ? -3.474 -6.322 8.826 1.00 92.00 109 LYS A C 1
ATOM 831 O O . LYS A 1 109 ? -2.554 -5.504 8.855 1.00 92.00 109 LYS A O 1
ATOM 836 N N . PHE A 1 110 ? -4.541 -6.192 8.048 1.00 93.31 110 PHE A N 1
ATOM 837 C CA . PHE A 1 110 ? -4.778 -5.040 7.185 1.00 93.31 110 PHE A CA 1
ATOM 838 C C . PHE A 1 110 ? -5.499 -3.932 7.949 1.00 93.31 110 PHE A C 1
ATOM 840 O O . PHE A 1 110 ? -6.372 -4.199 8.769 1.00 93.31 110 PHE A O 1
ATOM 847 N N . VAL A 1 111 ? -5.112 -2.688 7.680 1.00 92.12 111 VAL A N 1
ATOM 848 C CA . VAL A 1 111 ? -5.693 -1.494 8.297 1.00 92.12 111 VAL A CA 1
ATOM 849 C C . VAL A 1 111 ? -6.629 -0.840 7.282 1.00 92.12 111 VAL A C 1
ATOM 851 O O . VAL A 1 111 ? -6.170 -0.518 6.176 1.00 92.12 111 VAL A O 1
ATOM 854 N N . PRO A 1 112 ? -7.908 -0.594 7.629 1.00 90.38 112 PRO A N 1
ATOM 855 C CA . PRO A 1 112 ? -8.804 0.174 6.776 1.00 90.38 112 PRO A CA 1
ATOM 856 C C . PRO A 1 112 ? -8.151 1.504 6.404 1.00 90.38 112 PRO A C 1
ATOM 858 O O . PRO A 1 112 ? -7.736 2.276 7.270 1.00 90.38 112 PRO A O 1
ATOM 861 N N . THR A 1 113 ? -7.987 1.738 5.106 1.00 88.75 113 THR A N 1
ATOM 862 C CA . THR A 1 113 ? -7.291 2.913 4.581 1.00 88.75 113 THR A CA 1
ATOM 863 C C . THR A 1 113 ? -8.256 3.694 3.706 1.00 88.75 113 THR A C 1
ATOM 865 O O . THR A 1 113 ? -8.780 3.167 2.727 1.00 88.75 113 THR A O 1
ATOM 868 N N . ILE A 1 114 ? -8.499 4.950 4.062 1.00 84.38 114 ILE A N 1
ATOM 869 C CA . ILE A 1 114 ? -9.456 5.828 3.395 1.00 84.38 114 ILE A CA 1
ATOM 870 C C . ILE A 1 114 ? -8.689 6.958 2.714 1.00 84.38 114 ILE A C 1
ATOM 872 O O . ILE A 1 114 ? -7.891 7.656 3.343 1.00 84.38 114 ILE A O 1
ATOM 876 N N . VAL A 1 115 ? -8.955 7.154 1.427 1.00 81.94 115 VAL A N 1
ATOM 877 C CA . VAL A 1 115 ? -8.453 8.290 0.660 1.00 81.94 115 VAL A CA 1
ATOM 878 C C . VAL A 1 115 ? -9.377 9.483 0.855 1.00 81.94 115 VAL A C 1
ATOM 880 O O . VAL A 1 115 ? -10.596 9.371 0.711 1.00 81.94 115 VAL A O 1
ATOM 883 N N . VAL A 1 116 ? -8.780 10.634 1.154 1.00 74.81 116 VAL A N 1
ATOM 884 C CA . VAL A 1 116 ? -9.460 11.929 1.205 1.00 74.81 116 VAL A CA 1
ATOM 885 C C . VAL A 1 116 ? -9.201 12.673 -0.101 1.00 74.81 116 VAL A C 1
ATOM 887 O O . VAL A 1 116 ? -8.048 12.943 -0.451 1.00 74.81 116 VAL A O 1
ATOM 890 N N . SER A 1 117 ? -10.266 13.011 -0.829 1.00 68.38 117 SER A N 1
ATOM 891 C CA . SER A 1 117 ? -10.144 13.647 -2.146 1.00 68.38 117 SER A CA 1
ATOM 892 C C . SER A 1 117 ? -9.432 15.012 -2.090 1.00 68.38 117 SER A C 1
ATOM 894 O O . SER A 1 117 ? -9.665 15.844 -1.209 1.00 68.38 117 SER A O 1
ATOM 896 N N . ARG A 1 118 ? -8.540 15.247 -3.067 1.00 56.62 118 ARG A N 1
ATOM 897 C CA . ARG A 1 118 ? -7.678 16.441 -3.153 1.00 56.62 118 ARG A CA 1
ATOM 898 C C . ARG A 1 118 ? -8.428 17.714 -3.544 1.00 56.62 118 ARG A C 1
ATOM 900 O O . ARG A 1 118 ? -8.004 18.797 -3.142 1.00 56.62 118 ARG A O 1
ATOM 907 N N . THR A 1 119 ? -9.499 17.589 -4.321 1.00 53.31 119 THR A N 1
ATOM 908 C CA . THR A 1 119 ? -10.274 18.693 -4.912 1.00 53.31 119 THR A CA 1
ATOM 909 C C . THR A 1 119 ? -11.507 19.022 -4.076 1.00 53.31 119 THR A C 1
ATOM 911 O O . THR A 1 119 ? -12.576 19.311 -4.593 1.00 53.31 119 THR A O 1
ATOM 914 N N . TRP A 1 120 ? -11.359 19.023 -2.749 1.00 51.88 120 TRP A N 1
ATOM 915 C CA . TRP A 1 120 ? -12.421 19.397 -1.806 1.00 51.88 120 TRP A CA 1
ATOM 916 C C . TRP A 1 120 ? -12.958 20.828 -1.990 1.00 51.88 120 TRP A C 1
ATOM 918 O O . TRP A 1 120 ? -14.054 21.136 -1.521 1.00 51.88 120 TRP A O 1
ATOM 928 N N . LYS A 1 121 ? -12.198 21.694 -2.679 1.00 47.34 121 LYS A N 1
ATOM 929 C CA . LYS A 1 121 ? -12.615 23.053 -3.053 1.00 47.34 121 LYS A CA 1
ATOM 930 C C . LYS A 1 121 ? -13.596 23.077 -4.233 1.00 47.34 121 LYS A C 1
ATOM 932 O O . LYS A 1 121 ? -14.448 23.959 -4.256 1.00 47.34 121 LYS A O 1
ATOM 937 N N . ASP A 1 122 ? -13.535 22.072 -5.109 1.00 44.50 122 ASP A N 1
ATOM 938 C CA . ASP A 1 122 ? -14.279 21.993 -6.376 1.00 44.50 122 ASP A CA 1
ATOM 939 C C . ASP A 1 122 ? -15.200 20.760 -6.431 1.00 44.50 122 ASP A C 1
ATOM 941 O O . ASP A 1 122 ? -15.565 20.283 -7.504 1.00 44.50 122 ASP A O 1
ATOM 945 N N . MET A 1 123 ? -15.554 20.193 -5.271 1.00 52.22 123 MET A N 1
ATOM 946 C CA . MET A 1 123 ? -16.477 19.059 -5.212 1.00 52.22 123 MET A CA 1
ATOM 947 C C . MET A 1 123 ? -17.869 19.481 -5.680 1.00 52.22 123 MET A C 1
ATOM 949 O O . MET A 1 123 ? -18.544 20.268 -5.012 1.00 52.22 123 MET A O 1
ATOM 953 N N . ASN A 1 124 ? -18.309 18.895 -6.793 1.00 48.53 124 ASN A N 1
ATOM 954 C CA . ASN A 1 124 ? -19.728 18.807 -7.120 1.00 48.53 124 ASN A CA 1
ATOM 955 C C . ASN A 1 124 ? -20.447 17.919 -6.093 1.00 48.53 124 ASN A C 1
ATOM 957 O O . ASN A 1 124 ? -19.815 17.125 -5.394 1.00 48.53 124 ASN A O 1
ATOM 961 N N . GLU A 1 125 ? -21.772 18.059 -6.006 1.00 48.62 125 GLU A N 1
ATOM 962 C CA . GLU A 1 125 ? -22.602 17.436 -4.962 1.00 48.62 125 GLU A CA 1
ATOM 963 C C . GLU A 1 125 ? -22.502 15.896 -4.901 1.00 48.62 125 GLU A C 1
ATOM 965 O O . GLU A 1 125 ? -22.777 15.322 -3.848 1.00 48.62 125 GLU A O 1
ATOM 970 N N . ASP A 1 126 ? -22.020 15.253 -5.970 1.00 48.28 126 ASP A N 1
ATOM 971 C CA . ASP A 1 126 ? -21.902 13.795 -6.101 1.00 48.28 126 ASP A CA 1
ATOM 972 C C . ASP A 1 126 ? -20.506 13.224 -5.767 1.00 48.28 126 ASP A C 1
ATOM 974 O O . ASP A 1 126 ? -20.314 12.007 -5.770 1.00 48.28 126 ASP A O 1
ATOM 978 N N . ALA A 1 127 ? -19.500 14.065 -5.496 1.00 53.59 127 ALA A N 1
ATOM 979 C CA . ALA A 1 127 ? -18.146 13.585 -5.217 1.00 53.59 127 ALA A CA 1
ATOM 980 C C . ALA A 1 127 ? -18.019 13.071 -3.771 1.00 53.59 127 ALA A C 1
ATOM 982 O O . ALA A 1 127 ? -18.123 13.834 -2.807 1.00 53.59 127 ALA A O 1
ATOM 983 N N . GLU A 1 128 ? -17.743 11.775 -3.600 1.00 63.34 128 GLU A N 1
ATOM 984 C CA . GLU A 1 128 ? -17.474 11.203 -2.278 1.00 63.34 128 GLU A CA 1
ATOM 985 C C . GLU A 1 128 ? -16.150 11.738 -1.709 1.00 63.34 128 GLU A C 1
ATOM 987 O O . GLU A 1 128 ? -15.067 11.503 -2.246 1.00 63.34 128 GLU A O 1
ATOM 992 N N . LEU A 1 129 ? -16.239 12.454 -0.583 1.00 69.38 129 LEU A N 1
ATOM 993 C CA . LEU A 1 129 ? -15.084 13.020 0.121 1.00 69.38 129 LEU A CA 1
ATOM 994 C C . LEU A 1 129 ? -14.121 11.952 0.654 1.00 69.38 129 LEU A C 1
ATOM 996 O O . LEU A 1 129 ? -12.909 12.173 0.683 1.00 69.38 129 LEU A O 1
ATOM 1000 N N . PHE A 1 130 ? -14.681 10.816 1.064 1.00 75.56 130 PHE A N 1
ATOM 1001 C CA . PHE A 1 130 ? -13.978 9.683 1.643 1.00 75.56 130 PHE A CA 1
ATOM 1002 C C . PHE A 1 130 ? -14.266 8.441 0.817 1.00 75.56 130 PHE A C 1
ATOM 1004 O O . PHE A 1 130 ? -15.427 8.090 0.619 1.00 75.56 130 PHE A O 1
ATOM 1011 N N . GLN A 1 131 ? -13.213 7.759 0.385 1.00 79.88 131 GLN A N 1
ATOM 1012 C CA . GLN A 1 131 ? -13.324 6.513 -0.364 1.00 79.88 131 GLN A CA 1
ATOM 1013 C C . GLN A 1 131 ? -12.360 5.489 0.215 1.00 79.88 131 GLN A C 1
ATOM 1015 O O . GLN A 1 131 ? -11.245 5.838 0.598 1.00 79.88 131 GLN A O 1
ATOM 1020 N N . MET A 1 132 ? -12.760 4.217 0.264 1.00 83.12 132 MET A N 1
ATOM 1021 C CA . MET A 1 132 ? -11.801 3.158 0.576 1.00 83.12 132 MET A CA 1
ATOM 1022 C C . MET A 1 132 ? -10.697 3.156 -0.473 1.00 83.12 132 MET A C 1
ATOM 1024 O O . MET A 1 132 ? -10.965 3.163 -1.678 1.00 83.12 132 MET A O 1
ATOM 1028 N N . SER A 1 133 ? -9.455 3.139 -0.011 1.00 87.50 133 SER A N 1
ATOM 1029 C CA . SER A 1 133 ? -8.321 3.072 -0.911 1.00 87.50 133 SER A CA 1
ATOM 1030 C C . SER A 1 133 ? -8.260 1.710 -1.591 1.00 87.50 133 SER A C 1
ATOM 1032 O O . SER A 1 133 ? -8.425 0.666 -0.960 1.00 87.50 133 SER A O 1
ATOM 1034 N N . LYS A 1 134 ? -8.002 1.739 -2.898 1.00 89.06 134 LYS A N 1
ATOM 1035 C CA . LYS A 1 134 ? -7.734 0.547 -3.714 1.00 89.06 134 LYS A CA 1
ATOM 1036 C C . LYS A 1 134 ? -6.260 0.431 -4.101 1.00 89.06 134 LYS A C 1
ATOM 1038 O O . LYS A 1 134 ? -5.834 -0.598 -4.608 1.00 89.06 134 LYS A O 1
ATOM 1043 N N . ASP A 1 135 ? -5.499 1.494 -3.882 1.00 90.44 135 ASP A N 1
ATOM 1044 C CA . ASP A 1 135 ? -4.151 1.712 -4.392 1.00 90.44 135 ASP A CA 1
ATOM 1045 C C . ASP A 1 135 ? -3.133 2.011 -3.285 1.00 90.44 135 ASP A C 1
ATOM 1047 O O . ASP A 1 135 ? -1.931 1.972 -3.532 1.00 90.44 135 ASP A O 1
ATOM 1051 N N . ILE A 1 136 ? -3.586 2.286 -2.061 1.00 91.75 136 ILE A N 1
ATOM 1052 C CA . ILE A 1 136 ? -2.761 2.544 -0.885 1.00 91.75 136 ILE A CA 1
ATOM 1053 C C . ILE A 1 136 ? -3.304 1.705 0.265 1.00 91.75 136 ILE A C 1
ATOM 1055 O O . ILE A 1 136 ? -4.393 1.943 0.778 1.00 91.75 136 ILE A O 1
ATOM 1059 N N . VAL A 1 137 ? -2.516 0.740 0.715 1.00 93.25 137 VAL A N 1
ATOM 1060 C CA . VAL A 1 137 ? -2.940 -0.181 1.767 1.00 93.25 137 VAL A CA 1
ATOM 1061 C C . VAL A 1 137 ? -1.904 -0.198 2.869 1.00 93.25 137 VAL A C 1
ATOM 1063 O O . VAL A 1 137 ? -0.724 -0.442 2.622 1.00 93.25 137 VAL A O 1
ATOM 1066 N N . CYS A 1 138 ? -2.349 0.051 4.095 1.00 92.94 138 CYS A N 1
ATOM 1067 C CA . CYS A 1 138 ? -1.511 -0.080 5.276 1.00 92.94 138 CYS A CA 1
ATOM 1068 C C . CYS A 1 138 ? -1.791 -1.421 5.956 1.00 92.94 138 CYS A C 1
ATOM 1070 O O . CYS A 1 138 ? -2.934 -1.872 6.024 1.00 92.94 138 CYS A O 1
ATOM 1072 N N . PHE A 1 139 ? -0.749 -2.074 6.452 1.00 93.12 139 PHE A N 1
ATOM 1073 C CA . PHE A 1 139 ? -0.871 -3.352 7.148 1.00 93.12 139 PHE A CA 1
ATOM 1074 C C . PHE A 1 139 ? 0.288 -3.543 8.118 1.00 93.12 139 PHE A C 1
ATOM 1076 O O . PHE A 1 139 ? 1.280 -2.814 8.076 1.00 93.12 139 PHE A O 1
ATOM 1083 N N . TYR A 1 140 ? 0.166 -4.512 9.016 1.00 91.44 140 TYR A N 1
ATOM 1084 C CA . TYR A 1 140 ? 1.213 -4.818 9.982 1.00 91.44 140 TYR A CA 1
ATOM 1085 C C . TYR A 1 140 ? 1.272 -6.304 10.321 1.00 91.44 140 TYR A C 1
ATOM 1087 O O . TYR A 1 140 ? 0.305 -7.044 10.145 1.00 91.44 140 TYR A O 1
ATOM 1095 N N . GLY A 1 141 ? 2.423 -6.734 10.825 1.00 89.44 141 GLY A N 1
ATOM 1096 C CA . GLY A 1 141 ? 2.666 -8.093 11.301 1.00 89.44 141 GLY A CA 1
ATOM 1097 C C . GLY A 1 141 ? 3.842 -8.115 12.270 1.00 89.44 141 GLY A C 1
ATOM 1098 O O . GLY A 1 141 ? 4.548 -7.119 12.405 1.00 89.44 141 GLY A O 1
ATOM 1099 N N . GLN A 1 142 ? 4.050 -9.229 12.961 1.00 88.94 142 GLN A N 1
ATOM 1100 C CA . GLN A 1 142 ? 5.175 -9.389 13.880 1.00 88.94 142 GLN A CA 1
ATOM 1101 C C . GLN A 1 142 ? 6.338 -10.091 13.199 1.00 88.94 142 GLN A C 1
ATOM 1103 O O . GLN A 1 142 ? 6.128 -11.069 12.478 1.00 88.94 142 GLN A O 1
ATOM 1108 N N . ASN A 1 143 ? 7.555 -9.620 13.457 1.00 85.56 143 ASN A N 1
ATOM 1109 C CA . ASN A 1 143 ? 8.759 -10.309 13.016 1.00 85.56 143 ASN A CA 1
ATOM 1110 C C . ASN A 1 143 ? 9.109 -11.517 13.914 1.00 85.56 143 ASN A C 1
ATOM 1112 O O . ASN A 1 143 ? 8.395 -11.832 14.868 1.00 85.56 143 ASN A O 1
ATOM 1116 N N . GLU A 1 144 ? 10.223 -12.202 13.636 1.00 82.44 144 GLU A N 1
ATOM 1117 C CA . GLU A 1 144 ? 10.689 -13.348 14.441 1.00 82.44 144 GLU A CA 1
ATOM 1118 C C . GLU A 1 144 ? 10.942 -13.018 15.917 1.00 82.44 144 GLU A C 1
ATOM 1120 O O . GLU A 1 144 ? 10.739 -13.877 16.777 1.00 82.44 144 GLU A O 1
ATOM 1125 N N . LYS A 1 145 ? 11.333 -11.772 16.211 1.00 85.25 145 LYS A N 1
ATOM 1126 C CA . LYS A 1 145 ? 11.579 -11.263 17.567 1.00 85.25 145 LYS A CA 1
ATOM 1127 C C . LYS A 1 145 ? 10.295 -10.837 18.288 1.00 85.25 145 LYS A C 1
ATOM 1129 O O . LYS A 1 145 ? 10.352 -10.460 19.452 1.00 85.25 145 LYS A O 1
ATOM 1134 N N . GLY A 1 146 ? 9.144 -10.896 17.616 1.00 85.81 146 GLY A N 1
ATOM 1135 C CA . GLY A 1 146 ? 7.860 -10.432 18.143 1.00 85.81 146 GLY A CA 1
ATOM 1136 C C . GLY A 1 146 ? 7.636 -8.922 18.013 1.00 85.81 146 GLY A C 1
ATOM 1137 O O . GLY A 1 146 ? 6.619 -8.418 18.488 1.00 85.81 146 GLY A O 1
ATOM 1138 N N . GLU A 1 147 ? 8.538 -8.190 17.355 1.00 86.81 147 GLU A N 1
ATOM 1139 C CA . GLU A 1 147 ? 8.394 -6.750 17.132 1.00 86.81 147 GLU A CA 1
ATOM 1140 C C . GLU A 1 147 ? 7.335 -6.504 16.052 1.00 86.81 147 GLU A C 1
ATOM 1142 O O . GLU A 1 147 ? 7.330 -7.157 15.004 1.00 86.81 147 GLU A O 1
ATOM 1147 N N . THR A 1 148 ? 6.426 -5.558 16.300 1.00 87.69 148 THR A N 1
ATOM 1148 C CA . THR A 1 148 ? 5.393 -5.199 15.321 1.00 87.69 148 THR A CA 1
ATOM 1149 C C . THR A 1 148 ? 5.982 -4.297 14.244 1.00 87.69 148 THR A C 1
ATOM 1151 O O . THR A 1 148 ? 6.462 -3.202 14.526 1.00 87.69 148 THR A O 1
ATOM 1154 N N . MET A 1 149 ? 5.880 -4.744 12.999 1.00 87.38 149 MET A N 1
ATOM 1155 C CA . MET A 1 149 ? 6.363 -4.053 11.814 1.00 87.38 149 MET A CA 1
ATOM 1156 C C . MET A 1 149 ? 5.182 -3.493 11.028 1.00 87.38 149 MET A C 1
ATOM 1158 O O . MET A 1 149 ? 4.226 -4.213 10.731 1.00 87.38 149 MET A O 1
ATOM 1162 N N . TYR A 1 150 ? 5.265 -2.212 10.674 1.00 88.62 150 TYR A N 1
ATOM 1163 C CA . TYR A 1 150 ? 4.229 -1.498 9.932 1.00 88.62 150 TYR A CA 1
ATOM 1164 C C . TYR A 1 150 ? 4.652 -1.274 8.485 1.00 88.62 150 TYR A C 1
ATOM 1166 O O . TYR A 1 150 ? 5.724 -0.731 8.212 1.00 88.62 150 TYR A O 1
ATOM 1174 N N . PHE A 1 151 ? 3.774 -1.632 7.558 1.00 89.88 151 PHE A N 1
ATOM 1175 C CA . PHE A 1 151 ? 4.030 -1.593 6.128 1.00 89.88 151 PHE A CA 1
ATOM 1176 C C . PHE A 1 151 ? 2.990 -0.767 5.396 1.00 89.88 151 PHE A C 1
ATOM 1178 O O . PHE A 1 151 ? 1.848 -0.600 5.834 1.00 89.88 151 PHE A O 1
ATOM 1185 N N . ARG A 1 152 ? 3.406 -0.280 4.233 1.00 91.25 152 ARG A N 1
ATOM 1186 C CA . ARG A 1 152 ? 2.531 0.357 3.263 1.00 91.25 152 ARG A CA 1
ATOM 1187 C C . ARG A 1 152 ? 2.783 -0.237 1.893 1.00 91.25 152 ARG A C 1
ATOM 1189 O O . ARG A 1 152 ? 3.916 -0.235 1.421 1.00 91.25 152 ARG A O 1
ATOM 1196 N N . ALA A 1 153 ? 1.719 -0.714 1.268 1.00 92.69 153 ALA A N 1
ATOM 1197 C CA . ALA A 1 153 ? 1.701 -1.120 -0.123 1.00 92.69 153 ALA A CA 1
ATOM 1198 C C . ALA A 1 153 ? 1.092 -0.004 -0.975 1.00 92.69 153 ALA A C 1
ATOM 1200 O O . ALA A 1 153 ? 0.073 0.584 -0.609 1.00 92.69 153 ALA A O 1
ATOM 1201 N N . VAL A 1 154 ? 1.725 0.286 -2.108 1.00 92.94 154 VAL A N 1
ATOM 1202 C CA . VAL A 1 154 ? 1.238 1.240 -3.105 1.00 92.94 154 VAL A CA 1
ATOM 1203 C C . VAL A 1 154 ? 1.142 0.547 -4.455 1.00 92.94 154 VAL A C 1
ATOM 1205 O O . VAL A 1 154 ? 2.150 0.061 -4.971 1.00 92.94 154 VAL A O 1
ATOM 1208 N N . TYR A 1 155 ? -0.055 0.527 -5.031 1.00 93.19 155 TYR A N 1
ATOM 1209 C CA . TYR A 1 155 ? -0.292 0.037 -6.379 1.00 93.19 155 TYR A CA 1
ATOM 1210 C C . TYR A 1 155 ? 0.115 1.109 -7.382 1.00 93.19 155 TYR A C 1
ATOM 1212 O O . TYR A 1 155 ? -0.221 2.285 -7.234 1.00 93.19 155 TYR A O 1
ATOM 1220 N N . THR A 1 156 ? 0.850 0.718 -8.416 1.00 90.19 156 THR A N 1
ATOM 1221 C CA . THR A 1 156 ? 1.173 1.607 -9.532 1.00 90.19 156 THR A CA 1
ATOM 1222 C C . THR A 1 156 ? 0.803 0.936 -10.839 1.00 90.19 156 THR A C 1
ATOM 1224 O O . THR A 1 156 ? 1.404 -0.070 -11.212 1.00 90.19 156 THR A O 1
ATOM 1227 N N . ASP A 1 157 ? -0.159 1.519 -11.551 1.00 90.38 157 ASP A N 1
ATOM 1228 C CA . ASP A 1 157 ? -0.382 1.176 -12.948 1.00 90.38 157 ASP A CA 1
ATOM 1229 C C . ASP A 1 157 ? 0.718 1.819 -13.798 1.00 90.38 157 ASP A C 1
ATOM 1231 O O . ASP A 1 157 ? 0.785 3.039 -13.951 1.00 90.38 157 ASP A O 1
ATOM 1235 N N . ASN A 1 158 ? 1.610 0.977 -14.309 1.00 89.88 158 ASN A N 1
ATOM 1236 C CA . ASN A 1 158 ? 2.719 1.383 -15.158 1.00 89.88 158 ASN A CA 1
ATOM 1237 C C . ASN A 1 158 ? 2.430 1.139 -16.644 1.00 89.88 158 ASN A C 1
ATOM 1239 O O . ASN A 1 158 ? 3.349 1.235 -17.449 1.00 89.88 158 ASN A O 1
ATOM 1243 N N . SER A 1 159 ? 1.187 0.856 -17.045 1.00 90.88 159 SER A N 1
ATOM 1244 C CA . SER A 1 159 ? 0.831 0.584 -18.448 1.00 90.88 159 SER A CA 1
ATOM 1245 C C . SER A 1 159 ? 1.217 1.706 -19.421 1.00 90.88 159 SER A C 1
ATOM 1247 O O . SER A 1 159 ? 1.493 1.445 -20.591 1.00 90.88 159 SER A O 1
ATOM 1249 N N . HIS A 1 160 ? 1.315 2.943 -18.932 1.00 91.38 160 HIS A N 1
ATOM 1250 C CA . HIS A 1 160 ? 1.766 4.104 -19.700 1.00 91.38 160 HIS A CA 1
ATOM 1251 C C . HIS A 1 160 ? 3.261 4.417 -19.540 1.00 91.38 160 HIS A C 1
ATOM 1253 O O . HIS A 1 160 ? 3.732 5.399 -20.103 1.00 91.38 160 HIS A O 1
ATOM 1259 N N . PHE A 1 161 ? 4.018 3.620 -18.780 1.00 92.06 161 PHE A N 1
ATOM 1260 C CA . PHE A 1 161 ? 5.416 3.901 -18.473 1.00 92.06 161 PHE A CA 1
ATOM 1261 C C . PHE A 1 161 ? 6.296 3.871 -19.729 1.00 92.06 161 PHE A C 1
ATOM 1263 O O . PHE A 1 161 ? 6.332 2.883 -20.473 1.00 92.06 161 PHE A O 1
ATOM 1270 N N . THR A 1 162 ? 7.047 4.953 -19.936 1.00 93.12 162 THR A N 1
ATOM 1271 C CA . THR A 1 162 ? 8.019 5.095 -21.026 1.00 93.12 162 THR A CA 1
ATOM 1272 C C . THR A 1 162 ? 9.394 5.475 -20.484 1.00 93.12 162 THR A C 1
ATOM 1274 O O . THR A 1 162 ? 9.536 5.953 -19.356 1.00 93.12 162 THR A O 1
ATOM 1277 N N . LYS A 1 163 ? 10.430 5.304 -21.312 1.00 92.62 163 LYS A N 1
ATOM 1278 C CA . LYS A 1 163 ? 11.798 5.741 -20.994 1.00 92.62 163 LYS A CA 1
ATOM 1279 C C . LYS A 1 163 ? 11.899 7.237 -20.669 1.00 92.62 163 LYS A C 1
ATOM 1281 O O . LYS A 1 163 ? 12.720 7.620 -19.838 1.00 92.62 163 LYS A O 1
ATOM 1286 N N . ASP A 1 164 ? 11.024 8.057 -21.248 1.00 93.25 164 ASP A N 1
ATOM 1287 C CA . ASP A 1 164 ? 11.011 9.513 -21.058 1.00 93.25 164 ASP A CA 1
ATOM 1288 C C . ASP A 1 164 ? 10.397 9.934 -19.716 1.00 93.25 164 ASP A C 1
ATOM 1290 O O . ASP A 1 164 ? 10.652 11.036 -19.238 1.00 93.25 164 ASP A O 1
ATOM 1294 N N . MET A 1 165 ? 9.636 9.049 -19.061 1.00 91.00 165 MET A N 1
ATOM 1295 C CA . MET A 1 165 ? 9.112 9.299 -17.713 1.00 91.00 165 MET A CA 1
ATOM 1296 C C . MET A 1 165 ? 10.197 9.199 -16.634 1.00 91.00 165 MET A C 1
ATOM 1298 O O . MET A 1 165 ? 10.072 9.809 -15.572 1.00 91.00 165 MET A O 1
ATOM 1302 N N . ASN A 1 166 ? 11.271 8.443 -16.886 1.00 90.88 166 ASN A N 1
ATOM 1303 C CA . ASN A 1 166 ? 12.448 8.399 -16.019 1.00 90.88 166 ASN A CA 1
ATOM 1304 C C . ASN A 1 166 ? 13.741 8.268 -16.848 1.00 90.88 166 ASN A C 1
ATOM 1306 O O . ASN A 1 166 ? 14.392 7.215 -16.846 1.00 90.88 166 ASN A O 1
ATOM 1310 N N . PRO A 1 167 ? 14.161 9.353 -17.525 1.00 93.88 167 PRO A N 1
ATOM 1311 C CA . PRO A 1 167 ? 15.292 9.319 -18.448 1.00 93.88 167 PRO A CA 1
ATOM 1312 C C . PRO A 1 167 ? 16.621 9.090 -17.721 1.00 93.88 167 PRO A C 1
ATOM 1314 O O . PRO A 1 167 ? 17.592 8.635 -18.321 1.00 93.88 167 PRO A O 1
ATOM 1317 N N . LYS A 1 168 ? 16.689 9.392 -16.417 1.00 94.94 168 LYS A N 1
ATOM 1318 C CA . LYS A 1 168 ? 17.865 9.110 -15.588 1.00 94.94 168 LYS A CA 1
ATOM 1319 C C . LYS A 1 168 ? 18.043 7.607 -15.377 1.00 94.94 168 LYS A C 1
ATOM 1321 O O . LYS A 1 168 ? 19.138 7.103 -15.596 1.00 94.94 168 LYS A O 1
ATOM 1326 N N . MET A 1 169 ? 16.979 6.901 -14.985 1.00 93.94 169 MET A N 1
ATOM 1327 C CA . MET A 1 169 ? 17.016 5.445 -14.812 1.00 93.94 169 MET A CA 1
ATOM 1328 C C . MET A 1 169 ? 17.321 4.744 -16.135 1.00 93.94 169 MET A C 1
ATOM 1330 O O . MET A 1 169 ? 18.184 3.869 -16.167 1.00 93.94 169 MET A O 1
ATOM 1334 N N . TYR A 1 170 ? 16.666 5.158 -17.222 1.00 95.00 170 TYR A N 1
ATOM 1335 C CA . TYR A 1 170 ? 16.892 4.552 -18.530 1.00 95.00 170 TYR A CA 1
ATOM 1336 C C . TYR A 1 170 ? 18.347 4.727 -18.989 1.00 95.00 170 TYR A C 1
ATOM 1338 O O . TYR A 1 170 ? 19.004 3.733 -19.281 1.00 95.00 170 TYR A O 1
ATOM 1346 N N . ARG A 1 171 ? 18.894 5.956 -18.956 1.00 95.75 171 ARG A N 1
ATOM 1347 C CA . ARG A 1 171 ? 20.298 6.211 -19.335 1.00 95.75 171 ARG A CA 1
ATOM 1348 C C . ARG A 1 171 ? 21.293 5.403 -18.504 1.00 95.75 171 ARG A C 1
ATOM 1350 O O . ARG A 1 171 ? 22.158 4.763 -19.085 1.00 95.75 171 ARG A O 1
ATOM 1357 N N . ALA A 1 172 ? 21.115 5.347 -17.184 1.00 95.25 172 ALA A N 1
ATOM 1358 C CA . ALA A 1 172 ? 21.989 4.553 -16.319 1.00 95.25 172 ALA A CA 1
ATOM 1359 C C . ALA A 1 172 ? 21.981 3.056 -16.686 1.00 95.25 172 ALA A C 1
ATOM 1361 O O . ALA A 1 172 ? 23.021 2.409 -16.672 1.00 95.25 172 ALA A O 1
ATOM 1362 N N . ASN A 1 173 ? 20.822 2.497 -17.052 1.00 95.00 173 ASN A N 1
ATOM 1363 C CA . ASN A 1 173 ? 20.739 1.096 -17.474 1.00 95.00 173 ASN A CA 1
ATOM 1364 C C . ASN A 1 173 ? 21.324 0.864 -18.874 1.00 95.00 173 ASN A C 1
ATOM 1366 O O . ASN A 1 173 ? 21.924 -0.183 -19.096 1.00 95.00 173 ASN A O 1
ATOM 1370 N N . VAL A 1 174 ? 21.199 1.829 -19.793 1.00 96.62 174 VAL A N 1
ATOM 1371 C CA . VAL A 1 174 ? 21.877 1.768 -21.099 1.00 96.62 174 VAL A CA 1
ATOM 1372 C C . VAL A 1 174 ? 23.394 1.759 -20.911 1.00 96.62 174 VAL A C 1
ATOM 1374 O O . VAL A 1 174 ? 24.073 0.940 -21.521 1.00 96.62 174 VAL A O 1
ATOM 1377 N N . GLU A 1 175 ? 23.919 2.634 -20.052 1.00 96.69 175 GLU A N 1
ATOM 1378 C CA . GLU A 1 175 ? 25.356 2.743 -19.772 1.00 96.69 175 GLU A CA 1
ATOM 1379 C C . GLU A 1 175 ? 25.923 1.479 -19.107 1.00 96.69 175 GLU A C 1
ATOM 1381 O O . GLU A 1 175 ? 27.016 1.045 -19.458 1.00 96.69 175 GLU A O 1
ATOM 1386 N N . LEU A 1 176 ? 25.186 0.870 -18.172 1.00 95.69 176 LEU A N 1
ATOM 1387 C CA . LEU A 1 176 ? 25.660 -0.293 -17.412 1.00 95.69 176 LEU A CA 1
ATOM 1388 C C . LEU A 1 176 ? 25.442 -1.635 -18.123 1.00 95.69 176 LEU A C 1
ATOM 1390 O O . LEU A 1 176 ? 26.257 -2.544 -17.975 1.00 95.69 176 LEU A O 1
ATOM 1394 N N . PHE A 1 177 ? 24.334 -1.783 -18.851 1.00 95.88 177 PHE A N 1
ATOM 1395 C CA . PHE A 1 177 ? 23.857 -3.084 -19.339 1.00 95.88 177 PHE A CA 1
ATOM 1396 C C . PHE A 1 177 ? 23.487 -3.090 -20.829 1.00 95.88 177 PHE A C 1
ATOM 1398 O O . PHE A 1 177 ? 23.078 -4.124 -21.358 1.00 95.88 177 PHE A O 1
ATOM 1405 N N . GLY A 1 178 ? 23.637 -1.958 -21.519 1.00 96.69 178 GLY A N 1
ATOM 1406 C CA . GLY A 1 178 ? 23.314 -1.813 -22.934 1.00 96.69 178 GLY A CA 1
ATOM 1407 C C . GLY A 1 178 ? 21.842 -1.498 -23.209 1.00 96.69 178 GLY A C 1
ATOM 1408 O O . GLY A 1 178 ? 20.952 -1.654 -22.368 1.00 96.69 178 GLY A O 1
ATOM 1409 N N . GLN A 1 179 ? 21.579 -1.038 -24.433 1.00 97.00 179 GLN A N 1
ATOM 1410 C CA . GLN A 1 179 ? 20.253 -0.574 -24.842 1.00 97.00 179 GLN A CA 1
ATOM 1411 C C . GLN A 1 179 ? 19.194 -1.683 -24.813 1.00 97.00 179 GLN A C 1
ATOM 1413 O O . GLN A 1 179 ? 18.101 -1.457 -24.304 1.00 97.00 179 GLN A O 1
ATOM 1418 N N . GLU A 1 180 ? 19.517 -2.886 -25.297 1.00 97.12 180 GLU A N 1
ATOM 1419 C CA . GLU A 1 180 ? 18.560 -3.999 -25.343 1.00 97.12 180 GLU A CA 1
ATOM 1420 C C . GLU A 1 180 ? 18.036 -4.362 -23.944 1.00 97.12 180 GLU A C 1
ATOM 1422 O O . GLU A 1 180 ? 16.844 -4.615 -23.760 1.00 97.12 180 GLU A O 1
ATOM 1427 N N . PHE A 1 181 ? 18.916 -4.349 -22.939 1.00 96.19 181 PHE A N 1
ATOM 1428 C CA . PHE A 1 181 ? 18.525 -4.582 -21.553 1.00 96.19 181 PHE A CA 1
ATOM 1429 C C . PHE A 1 181 ? 17.607 -3.470 -21.039 1.00 96.19 181 PHE A C 1
ATOM 1431 O O . PHE A 1 181 ? 16.566 -3.755 -20.443 1.00 96.19 181 PHE A O 1
ATOM 1438 N N . ALA A 1 182 ? 17.970 -2.209 -21.287 1.00 95.50 182 ALA A N 1
ATOM 1439 C CA . ALA A 1 182 ? 17.180 -1.061 -20.858 1.00 95.50 182 ALA A CA 1
ATOM 1440 C C . ALA A 1 182 ? 15.775 -1.062 -21.490 1.00 95.50 182 ALA A C 1
ATOM 1442 O O . ALA A 1 182 ? 14.792 -0.860 -20.779 1.00 95.50 182 ALA A O 1
ATOM 1443 N N . ASP A 1 183 ? 15.658 -1.363 -22.785 1.00 95.94 183 ASP A N 1
ATOM 1444 C CA . ASP A 1 183 ? 14.372 -1.468 -23.484 1.00 95.94 183 ASP A CA 1
ATOM 1445 C C . ASP A 1 183 ? 13.511 -2.613 -22.917 1.00 95.94 183 ASP A C 1
ATOM 1447 O O . ASP A 1 183 ? 12.337 -2.408 -22.591 1.00 95.94 183 ASP A O 1
ATOM 1451 N N . LYS A 1 184 ? 14.096 -3.799 -22.679 1.00 96.25 184 LYS A N 1
ATOM 1452 C CA . LYS A 1 184 ? 13.393 -4.919 -22.019 1.00 96.25 184 LYS A CA 1
ATOM 1453 C C . LYS A 1 184 ? 12.934 -4.571 -20.604 1.00 96.25 184 LYS A C 1
ATOM 1455 O O . LYS A 1 184 ? 11.859 -5.003 -20.189 1.00 96.25 184 LYS A O 1
ATOM 1460 N N . LEU A 1 185 ? 13.717 -3.791 -19.857 1.00 93.62 185 LEU A N 1
ATOM 1461 C CA . LEU A 1 185 ? 13.330 -3.319 -18.529 1.00 93.62 185 LEU A CA 1
ATOM 1462 C C . LEU A 1 185 ? 12.107 -2.395 -18.599 1.00 93.62 185 LEU A C 1
ATOM 1464 O O . LEU A 1 185 ? 11.198 -2.548 -17.783 1.00 93.62 185 LEU A O 1
ATOM 1468 N N . ILE A 1 186 ? 12.044 -1.482 -19.575 1.00 94.44 186 ILE A N 1
ATOM 1469 C CA . ILE A 1 186 ? 10.863 -0.633 -19.790 1.00 94.44 186 ILE A CA 1
ATOM 1470 C C . ILE A 1 186 ? 9.628 -1.492 -20.085 1.00 94.44 186 ILE A C 1
ATOM 1472 O O . ILE A 1 186 ? 8.591 -1.291 -19.452 1.00 94.44 186 ILE A O 1
ATOM 1476 N N . GLU A 1 187 ? 9.730 -2.471 -20.989 1.00 94.12 187 GLU A N 1
ATOM 1477 C CA . GLU A 1 187 ? 8.612 -3.374 -21.298 1.00 94.12 187 GLU A CA 1
ATOM 1478 C C . GLU A 1 187 ? 8.194 -4.211 -20.082 1.00 94.12 187 GLU A C 1
ATOM 1480 O O . GLU A 1 187 ? 7.002 -4.384 -19.821 1.00 94.12 187 GLU A O 1
ATOM 1485 N N . LYS A 1 188 ? 9.152 -4.672 -19.269 1.00 91.88 188 LYS A N 1
ATOM 1486 C CA . LYS A 1 188 ? 8.868 -5.372 -18.009 1.00 91.88 188 LYS A CA 1
ATOM 1487 C C . LYS A 1 188 ? 8.118 -4.483 -17.015 1.00 91.88 188 LYS A C 1
ATOM 1489 O O . LYS A 1 188 ? 7.154 -4.935 -16.408 1.00 91.88 188 LYS A O 1
ATOM 1494 N N . ILE A 1 189 ? 8.536 -3.227 -16.850 1.00 90.88 189 ILE A N 1
ATOM 1495 C CA . ILE A 1 189 ? 7.851 -2.269 -15.968 1.00 90.88 189 ILE A CA 1
ATOM 1496 C C . ILE A 1 189 ? 6.430 -2.011 -16.477 1.00 90.88 189 ILE A C 1
ATOM 1498 O O . ILE A 1 189 ? 5.488 -2.027 -15.688 1.00 90.88 189 ILE A O 1
ATOM 1502 N N . ARG A 1 190 ? 6.266 -1.817 -17.789 1.00 92.69 190 ARG A N 1
ATOM 1503 C CA . ARG A 1 190 ? 4.973 -1.512 -18.412 1.00 92.69 190 ARG A CA 1
ATOM 1504 C C . ARG A 1 190 ? 3.985 -2.675 -18.358 1.00 92.69 190 ARG A C 1
ATOM 1506 O O . ARG A 1 190 ? 2.786 -2.473 -18.189 1.00 92.69 190 ARG A O 1
ATOM 1513 N N . SER A 1 191 ? 4.491 -3.895 -18.505 1.00 92.19 191 SER A N 1
ATOM 1514 C CA . SER A 1 191 ? 3.692 -5.124 -18.478 1.00 92.19 191 SER A CA 1
ATOM 1515 C C . SER A 1 191 ? 3.380 -5.628 -17.067 1.00 92.19 191 SER A C 1
ATOM 1517 O O . SER A 1 191 ? 2.569 -6.547 -16.928 1.00 92.19 191 SER A O 1
ATOM 1519 N N . ALA A 1 192 ? 3.970 -5.032 -16.024 1.00 89.56 192 ALA A N 1
ATOM 1520 C CA . ALA A 1 192 ? 3.695 -5.391 -14.640 1.00 89.56 192 ALA A CA 1
ATOM 1521 C C . ALA A 1 192 ? 2.211 -5.177 -14.304 1.00 89.56 192 ALA A C 1
ATOM 1523 O O . ALA A 1 192 ? 1.672 -4.078 -14.450 1.00 89.56 192 ALA A O 1
ATOM 1524 N N . LYS A 1 193 ? 1.554 -6.245 -13.839 1.00 89.06 193 LYS A N 1
ATOM 1525 C CA . LYS A 1 193 ? 0.142 -6.261 -13.440 1.00 89.06 193 LYS A CA 1
ATOM 1526 C C . LYS A 1 193 ? -0.039 -7.040 -12.143 1.00 89.06 193 LYS A C 1
ATOM 1528 O O . LYS A 1 193 ? 0.754 -7.930 -11.822 1.00 89.06 193 LYS A O 1
ATOM 1533 N N . GLY A 1 194 ? -1.124 -6.749 -11.426 1.00 90.50 194 GLY A N 1
ATOM 1534 C CA . GLY A 1 194 ? -1.507 -7.483 -10.221 1.00 90.50 194 GLY A CA 1
ATOM 1535 C C . GLY A 1 194 ? -0.423 -7.401 -9.147 1.00 90.50 194 GLY A C 1
ATOM 1536 O O . GLY A 1 194 ? -0.060 -6.311 -8.715 1.00 90.50 194 GLY A O 1
ATOM 1537 N N . THR A 1 195 ? 0.109 -8.551 -8.732 1.00 92.00 195 THR A N 1
ATOM 1538 C CA . THR A 1 195 ? 1.148 -8.658 -7.694 1.00 92.00 195 THR A CA 1
ATOM 1539 C C . THR A 1 195 ? 2.386 -7.798 -7.978 1.00 92.00 195 THR A C 1
ATOM 1541 O O . THR A 1 195 ? 2.885 -7.147 -7.066 1.00 92.00 195 THR A O 1
ATOM 1544 N N . GLU A 1 196 ? 2.852 -7.727 -9.228 1.00 90.38 196 GLU A N 1
ATOM 1545 C CA . GLU A 1 196 ? 4.084 -6.998 -9.583 1.00 90.38 196 GLU A CA 1
ATOM 1546 C C . GLU A 1 196 ? 3.916 -5.472 -9.622 1.00 90.38 196 GLU A C 1
ATOM 1548 O O . GLU A 1 196 ? 4.903 -4.737 -9.621 1.00 90.38 196 GLU A O 1
ATOM 1553 N N . SER A 1 197 ? 2.675 -4.984 -9.629 1.00 92.31 197 SER A N 1
ATOM 1554 C CA . SER A 1 197 ? 2.356 -3.551 -9.598 1.00 92.31 197 SER A CA 1
ATOM 1555 C C . SER A 1 197 ? 2.376 -2.970 -8.183 1.00 92.31 197 SER A C 1
ATOM 1557 O O . SER A 1 197 ? 2.299 -1.749 -8.018 1.00 92.31 197 SER A O 1
ATOM 1559 N N . TRP A 1 198 ? 2.477 -3.820 -7.158 1.00 93.31 198 TRP A N 1
ATOM 1560 C CA . TRP A 1 198 ? 2.600 -3.393 -5.772 1.00 93.31 198 TRP A CA 1
ATOM 1561 C C . TRP A 1 198 ? 4.057 -3.106 -5.412 1.00 93.31 198 TRP A C 1
ATOM 1563 O O . TRP A 1 198 ? 4.948 -3.940 -5.574 1.00 93.31 198 TRP A O 1
ATOM 1573 N N . SER A 1 199 ? 4.287 -1.926 -4.847 1.00 89.88 199 SER A N 1
ATOM 1574 C CA . SER A 1 199 ? 5.509 -1.607 -4.115 1.00 89.88 199 SER A CA 1
ATOM 1575 C C . SER A 1 199 ? 5.204 -1.612 -2.626 1.00 89.88 199 SER A C 1
ATOM 1577 O O . SER A 1 199 ? 4.278 -0.924 -2.196 1.00 89.88 199 SER A O 1
ATOM 1579 N N . ILE A 1 200 ? 5.960 -2.382 -1.847 1.00 89.88 200 ILE A N 1
ATOM 1580 C CA . ILE A 1 200 ? 5.823 -2.440 -0.392 1.00 89.88 200 ILE A CA 1
ATOM 1581 C C . ILE A 1 200 ? 6.995 -1.680 0.224 1.00 89.88 200 ILE A C 1
ATOM 1583 O O . ILE A 1 200 ? 8.128 -1.792 -0.237 1.00 89.88 200 ILE A O 1
ATOM 1587 N N . GLY A 1 201 ? 6.721 -0.884 1.251 1.00 86.25 201 GLY A N 1
ATOM 1588 C CA . GLY A 1 201 ? 7.734 -0.210 2.053 1.00 86.25 201 GLY A CA 1
ATOM 1589 C C . GLY A 1 201 ? 7.497 -0.421 3.543 1.00 86.25 201 GLY A C 1
ATOM 1590 O O . GLY A 1 201 ? 6.348 -0.498 3.993 1.00 86.25 201 GLY A O 1
ATOM 1591 N N . LEU A 1 202 ? 8.590 -0.499 4.302 1.00 81.88 202 LEU A N 1
ATOM 1592 C CA . LEU A 1 202 ? 8.574 -0.466 5.762 1.00 81.88 202 LEU A CA 1
ATOM 1593 C C . LEU A 1 202 ? 8.355 0.972 6.265 1.00 81.88 202 LEU A C 1
ATOM 1595 O O . LEU A 1 202 ? 8.762 1.932 5.614 1.00 81.88 202 LEU A O 1
ATOM 1599 N N . GLY A 1 203 ? 7.715 1.127 7.426 1.00 73.12 203 GLY A N 1
ATOM 1600 C CA . GLY A 1 203 ? 7.416 2.439 8.014 1.00 73.12 203 GLY A CA 1
ATOM 1601 C C . GLY A 1 203 ? 6.117 3.046 7.487 1.00 73.12 203 GLY A C 1
ATOM 1602 O O . GLY A 1 203 ? 5.966 4.264 7.434 1.00 73.12 203 GLY A O 1
ATOM 1603 N N . GLY A 1 204 ? 5.174 2.191 7.080 1.00 71.69 204 GLY A N 1
ATOM 1604 C CA . GLY A 1 204 ? 3.887 2.621 6.539 1.00 71.69 204 GLY A CA 1
ATOM 1605 C C . GLY A 1 204 ? 2.995 3.363 7.534 1.00 71.69 204 GLY A C 1
ATOM 1606 O O . GLY A 1 204 ? 2.174 4.176 7.122 1.00 71.69 204 GLY A O 1
ATOM 1607 N N . LEU A 1 205 ? 3.173 3.098 8.830 1.00 80.88 205 LEU A N 1
ATOM 1608 C CA . LEU A 1 205 ? 2.459 3.725 9.941 1.00 80.88 205 LEU A CA 1
ATOM 1609 C C . LEU A 1 205 ? 3.463 4.040 11.056 1.00 80.88 205 LEU A C 1
ATOM 1611 O O . LEU A 1 205 ? 4.427 3.297 11.249 1.00 80.88 205 LEU A O 1
ATOM 1615 N N . ARG A 1 206 ? 3.238 5.131 11.795 1.00 79.94 206 ARG A N 1
ATOM 1616 C CA . ARG A 1 206 ? 4.091 5.519 12.927 1.00 79.94 206 ARG A CA 1
ATOM 1617 C C . ARG A 1 206 ? 3.704 4.731 14.171 1.00 79.94 206 ARG A C 1
ATOM 1619 O O . ARG A 1 206 ? 2.551 4.789 14.602 1.00 79.94 206 ARG A O 1
ATOM 1626 N N . TYR A 1 207 ? 4.673 4.022 14.746 1.00 81.94 207 TYR A N 1
ATOM 1627 C CA . TYR A 1 207 ? 4.475 3.145 15.900 1.00 81.94 207 TYR A CA 1
ATOM 1628 C C . TYR A 1 207 ? 3.773 3.878 17.054 1.00 81.94 207 TYR A C 1
ATOM 1630 O O . TYR A 1 207 ? 2.746 3.424 17.549 1.00 81.94 207 TYR A O 1
ATOM 1638 N N . GLU A 1 208 ? 4.253 5.066 17.423 1.00 81.12 208 GLU A N 1
ATOM 1639 C CA . GLU A 1 208 ? 3.757 5.838 18.569 1.00 81.12 208 GLU A CA 1
ATOM 1640 C C . GLU A 1 208 ? 2.339 6.384 18.372 1.00 81.12 208 GLU A C 1
ATOM 1642 O O . GLU A 1 208 ? 1.687 6.791 19.339 1.00 81.12 208 GLU A O 1
ATOM 1647 N N . GLU A 1 209 ? 1.875 6.476 17.126 1.00 81.69 209 GLU A N 1
ATOM 1648 C CA . GLU A 1 209 ? 0.509 6.883 16.803 1.00 81.69 209 GLU A CA 1
ATOM 1649 C C . GLU A 1 209 ? -0.438 5.695 16.808 1.00 81.69 209 GLU A C 1
ATOM 1651 O O . GLU A 1 209 ? -1.545 5.814 17.327 1.00 81.69 209 GLU A O 1
ATOM 1656 N N . VAL A 1 210 ? 0.009 4.549 16.292 1.00 85.50 210 VAL A N 1
ATOM 1657 C CA . VAL A 1 210 ? -0.774 3.313 16.322 1.00 85.50 210 VAL A CA 1
ATOM 1658 C C . VAL A 1 210 ? -0.964 2.826 17.754 1.00 85.50 210 VAL A C 1
ATOM 1660 O O . VAL A 1 210 ? -2.092 2.550 18.149 1.00 85.50 210 VAL A O 1
ATOM 1663 N N . GLU A 1 211 ? 0.099 2.773 18.557 1.00 84.44 211 GLU A N 1
ATOM 1664 C CA . GLU A 1 211 ? -0.006 2.350 19.959 1.00 84.44 211 GLU A CA 1
ATOM 1665 C C . GLU A 1 211 ? -0.872 3.311 20.775 1.00 84.44 211 GLU A C 1
ATOM 1667 O O . GLU A 1 211 ? -1.671 2.889 21.609 1.00 84.44 211 GLU A O 1
ATOM 1672 N N . PHE A 1 212 ? -0.779 4.615 20.499 1.00 80.50 212 PHE A N 1
ATOM 1673 C CA . PHE A 1 212 ? -1.681 5.578 21.118 1.00 80.50 212 PHE A CA 1
ATOM 1674 C C . PHE A 1 212 ? -3.136 5.310 20.729 1.00 80.50 212 PHE A C 1
ATOM 1676 O O . PHE A 1 212 ? -3.980 5.244 21.617 1.00 80.50 212 PHE A O 1
ATOM 1683 N N . ALA A 1 213 ? -3.423 5.130 19.438 1.00 81.88 213 ALA A N 1
ATOM 1684 C CA . ALA A 1 213 ? -4.770 4.852 18.959 1.00 81.88 213 ALA A CA 1
ATOM 1685 C C . ALA A 1 213 ? -5.342 3.582 19.599 1.00 81.88 213 ALA A C 1
ATOM 1687 O O . ALA A 1 213 ? -6.416 3.645 20.178 1.00 81.88 213 ALA A O 1
ATOM 1688 N N . ARG A 1 214 ? -4.587 2.477 19.612 1.00 84.25 214 ARG A N 1
ATOM 1689 C CA . ARG A 1 214 ? -4.997 1.211 20.246 1.00 84.25 214 ARG A CA 1
ATOM 1690 C C . ARG A 1 214 ? -5.352 1.360 21.723 1.00 84.25 214 ARG A C 1
ATOM 1692 O O . ARG A 1 214 ? -6.334 0.785 22.175 1.00 84.25 214 ARG A O 1
ATOM 1699 N N . ASN A 1 215 ? -4.563 2.134 22.467 1.00 82.00 215 ASN A N 1
ATOM 1700 C CA . ASN A 1 215 ? -4.772 2.328 23.904 1.00 82.00 215 ASN A CA 1
ATOM 1701 C C . ASN A 1 215 ? -5.949 3.259 24.234 1.00 82.00 215 ASN A C 1
ATOM 1703 O O . ASN A 1 215 ? -6.395 3.283 25.377 1.00 82.00 215 ASN A O 1
ATOM 1707 N N . HIS A 1 216 ? -6.416 4.053 23.266 1.00 78.62 216 HIS A N 1
ATOM 1708 C CA . HIS A 1 216 ? -7.466 5.058 23.472 1.00 78.62 216 HIS A CA 1
ATOM 1709 C C . HIS A 1 216 ? -8.728 4.800 22.643 1.00 78.62 216 HIS A C 1
ATOM 1711 O O . HIS A 1 216 ? -9.702 5.543 22.792 1.00 78.62 216 HIS A O 1
ATOM 1717 N N . SER A 1 217 ? -8.697 3.789 21.775 1.00 78.56 217 SER A N 1
ATOM 1718 C CA . SER A 1 217 ? -9.842 3.304 21.017 1.00 78.56 217 SER A CA 1
ATOM 1719 C C . SER A 1 217 ? -10.740 2.436 21.882 1.00 78.56 217 SER A C 1
ATOM 1721 O O . SER A 1 217 ? -10.233 1.620 22.654 1.00 78.56 217 SER A O 1
ATOM 1723 N N . ASP A 1 218 ? -12.049 2.549 21.688 1.00 75.88 218 ASP A N 1
ATOM 1724 C CA . ASP A 1 218 ? -13.041 1.775 22.443 1.00 75.88 218 ASP A CA 1
ATOM 1725 C C . ASP A 1 218 ? -12.876 0.241 22.296 1.00 75.88 218 ASP A C 1
ATOM 1727 O O . ASP A 1 218 ? -13.210 -0.507 23.216 1.00 75.88 218 ASP A O 1
ATOM 1731 N N . ASP A 1 219 ? -12.361 -0.243 21.160 1.00 79.12 219 ASP A N 1
ATOM 1732 C CA . ASP A 1 219 ? -12.278 -1.668 20.790 1.00 79.12 219 ASP A CA 1
ATOM 1733 C C . ASP A 1 219 ? -10.874 -2.127 20.336 1.00 79.12 219 ASP A C 1
ATOM 1735 O O . ASP A 1 219 ? -10.699 -3.245 19.845 1.00 79.12 219 ASP A O 1
ATOM 1739 N N . GLY A 1 220 ? -9.858 -1.278 20.495 1.00 79.88 220 GLY A N 1
ATOM 1740 C CA . GLY A 1 220 ? -8.498 -1.536 20.006 1.00 79.88 220 GLY A CA 1
ATOM 1741 C C . GLY A 1 220 ? -8.307 -1.277 18.504 1.00 79.88 220 GLY A C 1
ATOM 1742 O O . GLY A 1 220 ? -7.200 -1.495 17.993 1.00 79.88 220 GLY A O 1
ATOM 1743 N N . MET A 1 221 ? -9.351 -0.848 17.781 1.00 83.06 221 MET A N 1
ATOM 1744 C CA . MET A 1 221 ? -9.307 -0.634 16.337 1.00 83.06 221 MET A CA 1
ATOM 1745 C C . MET A 1 221 ? -8.916 0.796 15.968 1.00 83.06 221 MET A C 1
ATOM 1747 O O . MET A 1 221 ? -9.202 1.778 16.650 1.00 83.06 221 MET A O 1
ATOM 1751 N N . PHE A 1 222 ? -8.273 0.911 14.812 1.00 86.06 222 PHE A N 1
ATOM 1752 C CA . PHE A 1 222 ? -7.891 2.178 14.210 1.00 86.06 222 PHE A CA 1
ATOM 1753 C C . PHE A 1 222 ? -7.948 2.060 12.687 1.00 86.06 222 PHE A C 1
ATOM 1755 O O . PHE A 1 222 ? -7.931 0.963 12.124 1.00 86.06 222 PHE A O 1
ATOM 1762 N N . PHE A 1 223 ? -7.983 3.201 12.014 1.00 86.69 223 PHE A N 1
ATOM 1763 C CA . PHE A 1 223 ? -7.941 3.297 10.561 1.00 86.69 223 PHE A CA 1
ATOM 1764 C C . PHE A 1 223 ? -6.979 4.398 10.119 1.00 86.69 223 PHE A C 1
ATOM 1766 O O . PHE A 1 223 ? -6.550 5.241 10.911 1.00 86.69 223 PHE A O 1
ATOM 1773 N N . ALA A 1 224 ? -6.613 4.371 8.844 1.00 87.06 224 ALA A N 1
ATOM 1774 C CA . ALA A 1 224 ? -5.681 5.305 8.240 1.00 87.06 224 ALA A CA 1
ATOM 1775 C C . ALA A 1 224 ? -6.408 6.246 7.273 1.00 87.06 224 ALA A C 1
ATOM 1777 O O . ALA A 1 224 ? -7.119 5.794 6.377 1.00 87.06 224 ALA A O 1
ATOM 1778 N N . LEU A 1 225 ? -6.180 7.552 7.405 1.00 83.31 225 LEU A N 1
ATOM 1779 C CA . LEU A 1 225 ? -6.530 8.537 6.383 1.00 83.31 225 LEU A CA 1
ATOM 1780 C C . LEU A 1 225 ? -5.296 8.877 5.550 1.00 83.31 225 LEU A C 1
ATOM 1782 O O . LEU A 1 225 ? -4.249 9.227 6.092 1.00 83.31 225 LEU A O 1
ATOM 1786 N N . VAL A 1 226 ? -5.423 8.825 4.229 1.00 80.56 226 VAL A N 1
ATOM 1787 C CA . VAL A 1 226 ? -4.366 9.212 3.287 1.00 80.56 226 VAL A CA 1
ATOM 1788 C C . VAL A 1 226 ? -4.907 10.227 2.293 1.00 80.56 226 VAL A C 1
ATOM 1790 O O . VAL A 1 226 ? -6.064 10.173 1.892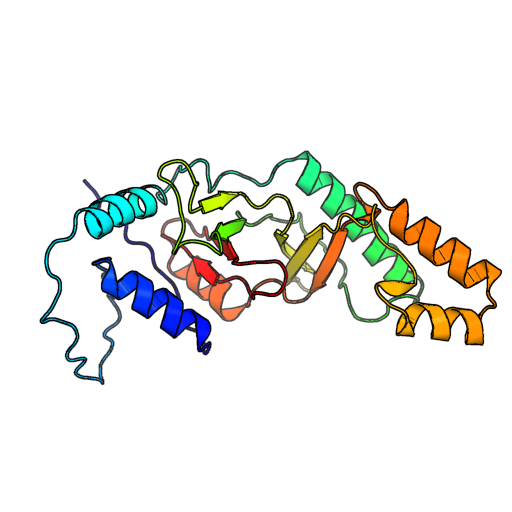 1.00 80.56 226 VAL A O 1
ATOM 1793 N N . ARG A 1 227 ? -4.071 11.171 1.869 1.00 74.62 227 ARG A N 1
ATOM 1794 C CA . ARG A 1 227 ? -4.433 12.102 0.791 1.00 74.62 227 ARG A CA 1
ATOM 1795 C C . ARG A 1 227 ? -4.050 11.538 -0.569 1.00 74.62 227 ARG A C 1
ATOM 1797 O O . ARG A 1 227 ? -4.736 11.744 -1.563 1.00 74.62 227 ARG A O 1
ATOM 1804 N N . ASP A 1 228 ? -2.894 10.892 -0.609 1.00 75.81 228 ASP A N 1
ATOM 1805 C CA . ASP A 1 228 ? -2.307 10.314 -1.802 1.00 75.81 228 ASP A CA 1
ATOM 1806 C C . ASP A 1 228 ? -1.134 9.385 -1.470 1.00 75.81 228 ASP A C 1
ATOM 1808 O O . ASP A 1 228 ? -0.740 9.191 -0.314 1.00 75.81 228 ASP A O 1
ATOM 1812 N N . ARG A 1 229 ? -0.536 8.836 -2.528 1.00 77.69 229 ARG A N 1
ATOM 1813 C CA . ARG A 1 229 ? 0.593 7.915 -2.458 1.00 77.69 229 ARG A CA 1
ATOM 1814 C C . ARG A 1 229 ? 1.874 8.499 -1.842 1.00 77.69 229 ARG A C 1
ATOM 1816 O O . ARG A 1 229 ? 2.733 7.709 -1.472 1.00 77.69 229 ARG A O 1
ATOM 1823 N N . TYR A 1 230 ? 2.010 9.813 -1.695 1.00 76.44 230 TYR A N 1
ATOM 1824 C CA . TYR A 1 230 ? 3.187 10.472 -1.109 1.00 76.44 230 TYR A CA 1
ATOM 1825 C C . TYR A 1 230 ? 2.933 10.996 0.308 1.00 76.44 230 TYR A C 1
ATOM 1827 O O . TYR A 1 230 ? 3.876 11.222 1.061 1.00 76.44 230 TYR A O 1
ATOM 1835 N N . SER A 1 231 ? 1.668 11.172 0.690 1.00 74.38 231 SER A N 1
ATOM 1836 C CA . SER A 1 231 ? 1.287 11.569 2.040 1.00 74.38 231 SER A CA 1
ATOM 1837 C C . SER A 1 231 ? 1.498 10.435 3.042 1.00 74.38 231 SER A C 1
ATOM 1839 O O . SER A 1 231 ? 1.132 9.283 2.782 1.00 74.38 231 SER A O 1
ATOM 1841 N N . PHE A 1 232 ? 2.051 10.781 4.204 1.00 76.19 232 PHE A N 1
ATOM 1842 C CA . PHE A 1 232 ? 2.049 9.885 5.354 1.00 76.19 232 PHE A CA 1
ATOM 1843 C C . PHE A 1 232 ? 0.619 9.710 5.877 1.00 76.19 232 PHE A C 1
ATOM 1845 O O . PHE A 1 232 ? -0.103 10.710 5.973 1.00 76.19 232 PHE A O 1
ATOM 1852 N N . PRO A 1 233 ? 0.204 8.478 6.221 1.00 81.88 233 PRO A N 1
ATOM 1853 C CA . PRO A 1 233 ? -1.121 8.252 6.772 1.00 81.88 233 PRO A CA 1
ATOM 1854 C C . PRO A 1 233 ? -1.323 8.956 8.115 1.00 81.88 233 PRO A C 1
ATOM 1856 O O . PRO A 1 233 ? -0.413 9.022 8.941 1.00 81.88 233 PRO A O 1
ATOM 1859 N N . VAL A 1 234 ? -2.539 9.446 8.340 1.00 81.31 234 VAL A N 1
ATOM 1860 C CA . VAL A 1 234 ? -3.008 9.921 9.644 1.00 81.31 234 VAL A CA 1
ATOM 1861 C C . VAL A 1 234 ? -3.756 8.784 10.324 1.00 81.31 234 VAL A C 1
ATOM 1863 O O . VAL A 1 234 ? -4.673 8.216 9.734 1.00 81.31 234 VAL A O 1
ATOM 1866 N N . ILE A 1 235 ? -3.366 8.452 11.554 1.00 81.81 235 ILE A N 1
ATOM 1867 C CA . ILE A 1 235 ? -4.023 7.407 12.344 1.00 81.81 235 ILE A CA 1
ATOM 1868 C C . ILE A 1 235 ? -5.245 7.989 13.055 1.00 81.81 235 ILE A C 1
ATOM 1870 O O . ILE A 1 235 ? -5.142 8.987 13.774 1.00 81.81 235 ILE A O 1
ATOM 1874 N N . CYS A 1 236 ? -6.389 7.342 12.867 1.00 77.56 236 CYS A N 1
ATOM 1875 C CA . CYS A 1 236 ? -7.679 7.733 13.419 1.00 77.56 236 CYS A CA 1
ATOM 1876 C C . CYS A 1 236 ? -8.328 6.566 14.170 1.00 77.56 236 CYS A C 1
ATOM 1878 O O . CYS A 1 236 ? -8.113 5.405 13.826 1.00 77.56 236 CYS A O 1
ATOM 1880 N N . PHE A 1 237 ? -9.127 6.878 15.190 1.00 77.06 237 PHE A N 1
ATOM 1881 C CA . PHE A 1 237 ? -9.827 5.901 16.027 1.00 77.06 237 PHE A CA 1
ATOM 1882 C C . PHE A 1 237 ? -11.065 6.534 16.693 1.00 77.06 237 PHE A C 1
ATOM 1884 O O . PHE A 1 237 ? -11.234 7.759 16.645 1.00 77.06 237 PHE A O 1
ATOM 1891 N N . PHE A 1 238 ? -11.926 5.700 17.284 1.00 69.81 238 PHE A N 1
ATOM 1892 C CA . PHE A 1 238 ? -13.131 6.110 18.022 1.00 69.81 238 PHE A CA 1
ATOM 1893 C C . PHE A 1 238 ? -12.889 6.054 19.535 1.00 69.81 238 PHE A C 1
ATOM 1895 O O . PHE A 1 238 ? -12.412 4.994 19.985 1.00 69.81 238 PHE A O 1
#

Organism: NCBI:txid338188

pLDDT: mean 70.27, std 23.23, range [23.42, 97.12]

Sequence (238 aa):
MKHFSLKFKLSGGLFLKYLVSEMAVLGVVIPLNGVAQGAPCKLATEVGASTKVTKKNLLINRLTLGCKLLSDVDRNIQDTILKRLASDIALERTGYKQGLFPYLKSTVKFVPTIVVSRTWKDMNEDAELFQMSKDIVCFYGQNEKGETMYFRAVYTDNSHFTKDMNPKMYRANVELFGQEFADKLIEKIRSAKGTESWSIGLGGLRYEEVEFARNHSDDGMFFALVRDRYSFPVICFF